Protein 5FN7 (pdb70)

Sequence (343 aa):
TGIEGRKPTCDEKYANITVDYLYNKETKLFTAKLNVNENVECGNNTCTNNEVHNLTECKNASVSISHNSCTAPDKTLILDVPPGVEKFQLHDCTQVEKADTTICLKWKNIETFTCDTQNITYRFQCGNMIFDNKEIKLENLEPEHEYKCDSEILYNNHKFTNASKIIKTDFGTGIEGRKPTCDEKYANITVDYLYNKETKLFTAKLNVNENVECGNNTCTNNEVHNLTECKNASVSISHNSCTAPDKTLILDVPPGVEKFQLHDCTQVEKADTTICLKWKNIETFTCDTQNITYRFQCGNMIFDNKEIKLENLEPEHEYKCDSEILYNNHKFTNASKIIKTDF

Solvent-accessible surface area: 20129 Å² total; per-residue (Å²): 206,70,177,158,61,235,97,41,41,1,61,120,89,7,51,140,26,82,8,71,14,89,41,66,128,171,70,143,47,1,21,0,94,2,59,34,156,51,108,5,112,18,36,156,68,104,6,85,127,15,49,10,86,105,15,62,32,24,128,105,33,64,2,30,0,27,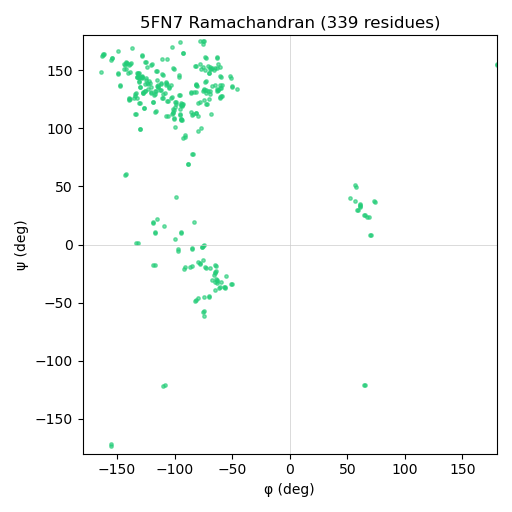33,111,32,10,63,84,78,59,30,78,19,98,2,50,1,0,0,1,26,82,30,8,102,38,81,53,30,28,98,124,113,97,17,34,42,18,0,12,1,52,8,99,59,110,101,124,30,126,13,82,80,150,50,13,47,18,63,2,70,0,22,73,0,28,1,59,50,82,62,1,125,4,106,55,1,25,51,133,46,112,16,114,0,59,6,39,0,24,10,56,133,50,100,8,12,88,38,59,79,99,13,107,0,34,143,95,205,70,176,161,64,236,108,41,45,2,70,116,78,6,74,141,21,79,9,77,16,92,41,66,141,169,70,143,46,1,20,0,64,2,63,33,154,47,124,11,123,18,39,152,67,108,10,95,122,8,43,9,90,107,16,63,32,25,130,111,28,60,2,29,0,32,32,132,36,13,56,82,78,58,41,74,20,90,2,56,2,0,0,1,30,88,30,8,101,39,82,54,29,28,96,125,108,94,18,34,42,18,0,12,1,51,8,97,64,112,100,112,30,124,13,81,93,153,50,11,43,16,62,2,70,0,21,71,0,27,1,57,50,84,60,1,126,5,106,54,1,26,54,134,46,113,14,115,0,59,6,39,0,20,23,50,126,65,99,8,13,89,38,59,80,98,13,117,0,45,171

Nearest PDB structures (foldseek):
  5fn7-assembly2_B  TM=1.003E+00  e=1.544E-34  Homo sapiens
  5fmv-assembly2_B  TM=9.867E-01  e=1.777E-30  Homo sapiens
  5fn6-assembly1_A  TM=9.579E-01  e=3.998E-30  Homo sapiens
  8vse-assembly1_B  TM=9.355E-01  e=3.257E-27  Homo sapiens
  7ndg-assembly1_H  TM=3.191E-01  e=1.060E-04  Mus musculus

GO terms:
  GO:0032059 bleb (C, IDA)
  GO:0005886 plasma membrane (C, IDA)
  GO:0009986 cell surface (C, IDA)
  GO:0030292 protein tyrosine kinase inhibitor activity (F, IDA)
  GO:0030507 spectrin binding (F, IDA)
  GO:0032677 regulation of interleukin-8 production (P, IDA)
  GO:0050764 regulation of phagocytosis (P, IDA)
  GO:0004725 protein tyrosine phosphatase activity (F, TAS)
  GO:0005001 transmembrane receptor protein tyrosine phosphatase activity (F, TAS)
  GO:0005001 transmembrane receptor protein tyrosine phosphatase activity (F, IGI)
  GO:0042110 T cell activation (P, TAS)
  GO:0016020 membrane (C, TAS)
  GO:1903979 negative regulation of microglial cell activation (P, TAS)
  GO:1904155 DN2 thymocyte differentiation (P, TAS)
  GO:0050852 T cell receptor signaling pathway (P, TAS)
  GO:0046426 negative regulation of receptor signaling pathway via JAK-STAT (P, IGI)
  GO:1902215 negative regulation of interleukin-4-mediated signaling pathway (P, IGI)
  GO:0000122 negative regulation of transcription by RNA polymerase II (P, IGI)
  GO:0030506 ankyrin binding (F, IPI)
  GO:0009897 external side of plasma membrane (C, IDA)

InterPro domains:
  IPR000242 Tyrosine-specific protein phosphatase, PTPase domain [PF00102] (677-911)
  IPR000242 Tyrosine-specific protein phosphatase, PTPase domain [PF00102] (968-1226)
  IPR000242 Tyrosine-specific protein phosphatase, PTPase domain [PR00700] (706-713)
  IPR000242 Tyrosine-specific protein phosphatase, PTPase domain [PR00700] (722-742)
  IPR000242 Tyrosine-specific protein phosphatase, PTPase domain [PR00700] (809-826)
  IPR000242 Tyrosine-specific protein phosphatase, PTPase domain [PR00700] (848-866)
  IPR000242 Tyrosine-specific protein phosphatase, PTPase domain [PR00700] (879-894)
  IPR000242 Tyrosine-specific protein phosphatase, PTPase domain [PR00700] (895-905)
  IPR000242 Tyrosine-specific protein phosphatase, PTPase domain [PS50055] (653-912)
  IPR000242 Tyrosine-specific protein phosphatase, PTPase domain [PS50055] (944-1228)
  IPR000242 Tyrosine-specific protein phosphatase, PTPase domain [SM00194] (652-914)
  IPR000242 Tyrosine-specific protein phosphatase, PTPase domain [SM00194] (943-1230)
  IPR000387 Tyrosine-specific protein phosphatases domain [PS50056] (832-903)
  IPR000387 Tyrosine-specific protein phosphatases domain [PS50056] (1135-1219)
  IPR003595 Protein-tyrosine phosphatase, catalytic [SM00404] (810-911)
  IPR003595 Protein-tyrosine phosphatase, catalytic [SM00404] (1116-1227)
  IPR003961 Fibronectin type III [PF00041] (486-564)
  IPR003961 Fibronectin type III [PS50853] (391-483)
  IPR003961 Fibronectin type III [PS50853] (484-576)
  IPR003961 Fibronectin type III [SM00060] (392-468)

B-factor: mean 58.89, std 22.83, range [24.72, 226.01]

Structure (mmCIF, N/CA/C/O backbone):
data_5FN7
#
_entry.id   5FN7
#
_cell.length_a   149.610
_cell.length_b   149.610
_cell.length_c   52.730
_cell.angle_alpha   90.00
_cell.angle_beta   90.00
_cell.angle_gamma   120.00
#
_symmetry.space_group_name_H-M   'P 63'
#
loop_
_entity.id
_entity.type
_entity.pdbx_description
1 polymer 'RECEPTOR-TYPE TYROSINE-PROTEIN PHOSPHATASE C'
2 non-polymer 2-acetamido-2-deoxy-beta-D-glucopyranose
3 non-polymer 'MERCURY (II) ION'
4 water water
#
loop_
_atom_site.group_PDB
_atom_site.id
_atom_site.type_symbol
_atom_site.label_atom_id
_atom_site.label_alt_id
_atom_site.label_comp_id
_atom_site.label_asym_id
_atom_site.label_entity_id
_atom_site.label_seq_id
_atom_site.pdbx_PDB_ins_code
_atom_site.Cartn_x
_atom_site.Cartn_y
_atom_site.Cartn_z
_atom_site.occupancy
_atom_site.B_iso_or_equiv
_atom_site.auth_seq_id
_atom_site.auth_comp_id
_atom_site.auth_asym_id
_atom_site.auth_atom_id
_atom_site.pdbx_PDB_model_num
ATOM 1 N N . THR A 1 2 ? 67.426 179.870 -26.685 1.00 110.66 2 THR A N 1
ATOM 2 C CA . THR A 1 2 ? 68.814 179.791 -27.146 1.00 114.23 2 THR A CA 1
ATOM 3 C C . THR A 1 2 ? 69.636 181.050 -26.820 1.00 118.25 2 THR A C 1
ATOM 4 O O . THR A 1 2 ? 70.768 180.933 -26.338 1.00 120.96 2 THR A O 1
ATOM 8 N N . GLY A 1 3 ? 69.059 182.224 -27.089 1.00 110.93 3 GLY A N 1
ATOM 9 C CA . GLY A 1 3 ? 69.666 183.525 -26.810 1.00 110.49 3 GLY A CA 1
ATOM 10 C C . GLY A 1 3 ? 68.920 184.206 -25.677 1.00 105.80 3 GLY A C 1
ATOM 11 O O . GLY A 1 3 ? 68.781 183.620 -24.596 1.00 103.91 3 GLY A O 1
ATOM 12 N N . ILE A 1 4 ? 68.379 185.422 -25.933 1.00 96.38 4 ILE A N 1
ATOM 13 C CA . ILE A 1 4 ? 67.586 186.185 -24.958 1.00 90.25 4 ILE A CA 1
ATOM 14 C C . ILE A 1 4 ? 66.363 185.409 -24.486 1.00 90.65 4 ILE A C 1
ATOM 15 O O . ILE A 1 4 ? 65.671 184.763 -25.282 1.00 90.01 4 ILE A O 1
ATOM 20 N N . GLU A 1 5 ? 66.118 185.471 -23.177 1.00 83.45 5 GLU A N 1
ATOM 21 C CA . GLU A 1 5 ? 64.979 184.851 -22.536 1.00 78.67 5 GLU A CA 1
ATOM 22 C C . GLU A 1 5 ? 63.690 185.482 -23.106 1.00 77.74 5 GLU A C 1
ATOM 23 O O . GLU A 1 5 ? 63.621 186.705 -23.287 1.00 76.98 5 GLU A O 1
ATOM 29 N N . GLY A 1 6 ? 62.732 184.625 -23.460 1.00 70.27 6 GLY A N 1
ATOM 30 C CA . GLY A 1 6 ? 61.478 185.033 -24.078 1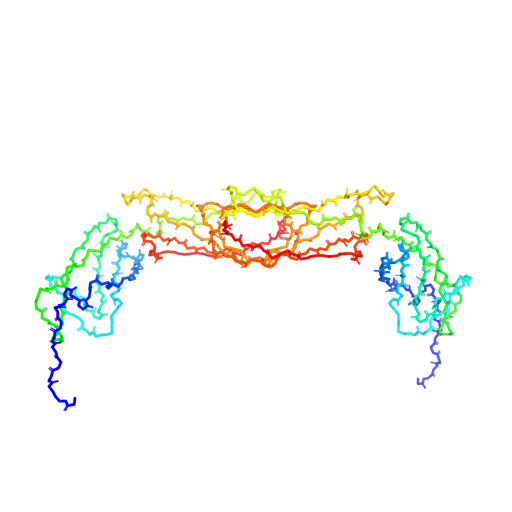.00 67.83 6 GLY A CA 1
ATOM 31 C C . GLY A 1 6 ? 60.649 185.865 -23.134 1.00 72.14 6 GLY A C 1
ATOM 32 O O . GLY A 1 6 ? 60.576 185.552 -21.940 1.00 71.14 6 GLY A O 1
ATOM 33 N N . ARG A 1 7 ? 60.043 186.945 -23.649 1.00 69.55 7 ARG A N 1
ATOM 34 C CA . ARG A 1 7 ? 59.207 187.825 -22.824 1.00 68.49 7 ARG A CA 1
ATOM 35 C C . ARG A 1 7 ? 58.012 187.048 -22.320 1.00 68.91 7 ARG A C 1
ATOM 36 O O . ARG A 1 7 ? 57.373 186.317 -23.082 1.00 67.98 7 ARG A O 1
ATOM 44 N N . LYS A 1 8 ? 57.745 187.169 -21.029 1.00 64.63 8 LYS A N 1
ATOM 45 C CA . LYS A 1 8 ? 56.589 186.517 -20.442 1.00 62.17 8 LYS A CA 1
ATOM 46 C C . LYS A 1 8 ? 55.337 187.294 -20.863 1.00 65.55 8 LYS A C 1
ATOM 47 O O . LYS A 1 8 ? 55.322 188.534 -20.779 1.00 64.74 8 LYS A O 1
ATOM 53 N N . PRO A 1 9 ? 54.274 186.587 -21.311 1.00 62.03 9 PRO A N 1
ATOM 54 C CA . PRO A 1 9 ? 53.025 187.300 -21.640 1.00 61.31 9 PRO A CA 1
ATOM 55 C C . PRO A 1 9 ? 52.268 187.652 -20.353 1.00 65.43 9 PRO A C 1
ATOM 56 O O . PRO A 1 9 ? 52.657 187.221 -19.276 1.00 63.95 9 PRO A O 1
ATOM 60 N N . THR A 1 10 ? 51.169 188.389 -20.454 1.00 64.13 10 THR A N 1
ATOM 61 C CA . THR A 1 10 ? 50.345 188.597 -19.266 1.00 62.94 10 THR A CA 1
ATOM 62 C C . THR A 1 10 ? 49.504 187.321 -19.177 1.00 65.15 10 THR A C 1
ATOM 63 O O . THR A 1 10 ? 49.299 186.659 -20.200 1.00 63.80 10 THR A O 1
ATOM 67 N N . CYS A 1 11 ? 49.059 186.943 -17.976 1.00 62.23 11 CYS A N 1
ATOM 68 C CA . CYS A 1 11 ? 48.219 185.748 -17.831 1.00 60.92 11 CYS A CA 1
ATOM 69 C C . CYS A 1 11 ? 46.885 185.952 -18.542 1.00 63.55 11 CYS A C 1
ATOM 70 O O . CYS A 1 11 ? 46.389 185.024 -19.170 1.00 60.87 11 CYS A O 1
ATOM 73 N N . ASP A 1 12 ? 46.396 187.207 -18.572 1.00 63.02 12 ASP A N 1
ATOM 74 C CA . ASP A 1 12 ? 45.188 187.590 -19.305 1.00 63.39 12 ASP A CA 1
ATOM 75 C C . ASP A 1 12 ? 45.413 187.367 -20.790 1.00 66.84 12 ASP A C 1
ATOM 76 O O . ASP A 1 12 ? 44.478 187.015 -21.481 1.00 65.51 12 ASP A O 1
ATOM 81 N N . GLU A 1 13 ? 46.659 187.550 -21.275 1.00 64.09 13 GLU A N 1
ATOM 82 C CA . GLU A 1 13 ? 47.048 187.320 -22.665 1.00 64.18 13 GLU A CA 1
ATOM 83 C C . GLU A 1 13 ? 47.126 185.797 -22.908 1.00 63.84 13 GLU A C 1
ATOM 84 O O . GLU A 1 13 ? 46.411 185.284 -23.765 1.00 61.09 13 GLU A O 1
ATOM 90 N N . LYS A 1 14 ? 47.961 185.076 -22.124 1.00 59.37 14 LYS A N 1
ATOM 91 C CA . LYS A 1 14 ? 48.171 183.626 -22.248 1.00 57.63 14 LYS A CA 1
ATOM 92 C C . LYS A 1 14 ? 46.883 182.778 -22.142 1.00 60.16 14 LYS A C 1
ATOM 93 O O . LYS A 1 14 ? 46.783 181.774 -22.849 1.00 60.13 14 LYS A O 1
ATOM 99 N N . TYR A 1 15 ? 45.921 183.179 -21.275 1.00 54.97 15 TYR A N 1
ATOM 100 C CA . TYR A 1 15 ? 44.666 182.443 -21.053 1.00 53.55 15 TYR A CA 1
ATOM 101 C C . TYR A 1 15 ? 43.383 183.183 -21.473 1.00 60.17 15 TYR A C 1
ATOM 102 O O . TYR A 1 15 ? 42.314 182.817 -20.993 1.00 60.29 15 TYR A O 1
ATOM 111 N N . ALA A 1 16 ? 43.466 184.181 -22.386 1.00 58.30 16 ALA A N 1
ATOM 112 C CA . ALA A 1 16 ? 42.290 184.941 -22.840 1.00 57.34 16 ALA A CA 1
ATOM 113 C C . ALA A 1 16 ? 41.220 184.066 -23.501 1.00 63.35 16 ALA A C 1
ATOM 114 O O . ALA A 1 16 ? 40.033 184.364 -23.367 1.00 63.27 16 ALA A O 1
ATOM 116 N N . ASN A 1 17 ? 41.631 182.980 -24.185 1.00 60.48 17 ASN A N 1
ATOM 117 C CA . ASN A 1 17 ? 40.704 182.073 -24.856 1.00 58.60 17 ASN A CA 1
ATOM 118 C C . ASN A 1 17 ? 40.537 180.665 -24.215 1.00 59.53 17 ASN A C 1
ATOM 119 O O . ASN A 1 17 ? 39.973 179.770 -24.840 1.00 59.51 17 ASN A O 1
ATOM 124 N N . ILE A 1 18 ? 40.973 180.505 -22.949 1.00 54.40 18 ILE A N 1
ATOM 125 C CA . ILE A 1 18 ? 40.848 179.259 -22.138 1.00 52.45 18 ILE A CA 1
ATOM 126 C C . ILE A 1 18 ? 39.455 178.635 -22.230 1.00 53.08 18 ILE A C 1
ATOM 127 O O . ILE A 1 18 ? 38.471 179.372 -22.177 1.00 52.32 18 ILE A O 1
ATOM 132 N N . THR A 1 19 ? 39.377 177.315 -22.437 1.00 48.10 19 THR A N 1
ATOM 133 C CA . THR A 1 19 ? 38.095 176.616 -22.458 1.00 46.99 19 THR A CA 1
ATOM 134 C C . THR A 1 19 ? 37.902 175.765 -21.180 1.00 50.52 19 THR A C 1
ATOM 135 O O . THR A 1 19 ? 38.874 175.401 -20.507 1.00 50.30 19 THR A O 1
ATOM 139 N N . VAL A 1 20 ? 36.644 175.425 -20.892 1.00 46.27 20 VAL A N 1
ATOM 140 C CA . VAL A 1 20 ? 36.220 174.695 -19.700 1.00 46.35 20 VAL A CA 1
ATOM 141 C C . VAL A 1 20 ? 35.299 173.541 -20.084 1.00 47.89 20 VAL A C 1
ATOM 142 O O . VAL A 1 20 ? 34.490 173.688 -20.988 1.00 46.49 20 VAL A O 1
ATOM 146 N N . ASP A 1 21 ? 35.396 172.412 -19.377 1.00 44.98 21 ASP A N 1
ATOM 147 C CA . ASP A 1 21 ? 34.444 171.304 -19.519 1.00 44.59 21 ASP A CA 1
ATOM 148 C C . ASP A 1 21 ? 33.694 171.171 -18.207 1.00 45.00 21 ASP A C 1
ATOM 149 O O . ASP A 1 21 ? 34.303 171.282 -17.148 1.00 44.50 21 ASP A O 1
ATOM 154 N N . TYR A 1 22 ? 32.369 171.000 -18.271 1.00 40.28 22 TYR A N 1
ATOM 155 C CA . TYR A 1 22 ? 31.519 170.875 -17.082 1.00 39.05 22 TYR A CA 1
ATOM 156 C C . TYR A 1 22 ? 31.182 169.430 -16.779 1.00 43.03 22 TYR A C 1
ATOM 157 O O . TYR A 1 22 ? 30.671 168.731 -17.644 1.00 39.39 22 TYR A O 1
ATOM 166 N N . LEU A 1 23 ? 31.519 168.979 -15.573 1.00 43.86 23 LEU A N 1
ATOM 167 C CA . LEU A 1 23 ? 31.276 167.601 -15.133 1.00 45.58 23 LEU A CA 1
ATOM 168 C C . LEU A 1 23 ? 30.314 167.635 -13.943 1.00 46.87 23 LEU A C 1
ATOM 169 O O . LEU A 1 23 ? 30.650 168.195 -12.901 1.00 45.57 23 LEU A O 1
ATOM 174 N N . TYR A 1 24 ? 29.101 167.098 -14.130 1.00 42.95 24 TYR A N 1
ATOM 175 C CA . TYR A 1 24 ? 28.055 167.055 -13.108 1.00 42.33 24 TYR A CA 1
ATOM 176 C C . TYR A 1 24 ? 28.246 165.922 -12.138 1.00 46.72 24 TYR A C 1
ATOM 177 O O . TYR A 1 24 ? 28.541 164.802 -12.545 1.00 47.82 24 TYR A O 1
ATOM 186 N N . ASN A 1 25 ? 28.046 166.206 -10.859 1.00 41.18 25 ASN A N 1
ATOM 187 C CA . ASN A 1 25 ? 28.068 165.205 -9.814 1.00 41.73 25 ASN A CA 1
ATOM 188 C C . ASN A 1 25 ? 26.599 165.031 -9.401 1.00 49.09 25 ASN A C 1
ATOM 189 O O . ASN A 1 25 ? 25.994 165.958 -8.842 1.00 48.62 25 ASN A O 1
ATOM 194 N N . LYS A 1 26 ? 26.018 163.858 -9.719 1.00 48.05 26 LYS A N 1
ATOM 195 C CA . LYS A 1 26 ? 24.603 163.554 -9.411 1.00 50.22 26 LYS A CA 1
ATOM 196 C C . LYS A 1 26 ? 24.302 163.502 -7.906 1.00 54.07 26 LYS A C 1
ATOM 197 O O . LYS A 1 26 ? 23.179 163.836 -7.506 1.00 56.04 26 LYS A O 1
ATOM 203 N N . GLU A 1 27 ? 25.317 163.113 -7.087 1.00 47.05 27 GLU A N 1
ATOM 204 C CA . GLU A 1 27 ? 25.241 163.015 -5.621 1.00 46.27 27 GLU A CA 1
ATOM 205 C C . GLU A 1 27 ? 25.161 164.369 -4.961 1.00 46.61 27 GLU A C 1
ATOM 206 O O . GLU A 1 27 ? 24.368 164.552 -4.040 1.00 46.25 27 GLU A O 1
ATOM 212 N N . THR A 1 28 ? 25.992 165.321 -5.407 1.00 41.95 28 THR A N 1
ATOM 213 C CA . THR A 1 28 ? 26.030 166.654 -4.811 1.00 41.38 28 THR A CA 1
ATOM 214 C C . THR A 1 28 ? 25.088 167.628 -5.510 1.00 45.17 28 THR A C 1
ATOM 215 O O . THR A 1 28 ? 24.762 168.652 -4.921 1.00 46.11 28 THR A O 1
ATOM 219 N N . LYS A 1 29 ? 24.691 167.340 -6.759 1.00 43.34 29 LYS A N 1
ATOM 220 C CA . LYS A 1 29 ? 23.854 168.219 -7.606 1.00 44.50 29 LYS A CA 1
ATOM 221 C C . LYS A 1 29 ? 24.670 169.475 -7.999 1.00 49.52 29 LYS A C 1
ATOM 222 O O . LYS A 1 29 ? 24.101 170.527 -8.290 1.00 52.62 29 LYS A O 1
ATOM 228 N N . LEU A 1 30 ? 26.013 169.355 -7.982 1.00 42.60 30 LEU A N 1
ATOM 229 C CA . LEU A 1 30 ? 26.962 170.435 -8.282 1.00 39.82 30 LEU A CA 1
ATOM 230 C C . LEU A 1 30 ? 27.856 170.061 -9.465 1.00 41.27 30 LEU A C 1
ATOM 231 O O . LEU A 1 30 ? 28.063 168.878 -9.763 1.00 40.24 30 LEU A O 1
ATOM 236 N N . PHE A 1 31 ? 28.352 171.086 -10.154 1.00 34.54 31 PHE A N 1
ATOM 237 C CA . PHE A 1 31 ? 29.236 170.924 -11.298 1.00 31.43 31 PHE A CA 1
ATOM 238 C C . PHE A 1 31 ? 30.679 171.155 -10.905 1.00 36.10 31 PHE A C 1
ATOM 239 O O . PHE A 1 31 ? 30.975 171.917 -9.974 1.00 34.94 31 PHE A O 1
ATOM 247 N N . THR A 1 32 ? 31.581 170.493 -11.630 1.00 35.50 32 THR A N 1
ATOM 248 C CA . THR A 1 32 ? 33.020 170.715 -11.578 1.00 37.29 32 THR A CA 1
ATOM 249 C C . THR A 1 32 ? 33.378 171.333 -12.953 1.00 41.37 32 THR A C 1
ATOM 250 O O . THR A 1 32 ? 32.938 170.833 -13.984 1.00 40.05 32 THR A O 1
ATOM 254 N N . ALA A 1 33 ? 34.163 172.408 -12.959 1.00 41.08 33 ALA A N 1
ATOM 255 C CA . ALA A 1 33 ? 34.636 173.023 -14.201 1.00 40.75 33 ALA A CA 1
ATOM 256 C C . ALA A 1 33 ? 36.074 172.555 -14.385 1.00 45.50 33 ALA A C 1
ATOM 257 O O . ALA A 1 33 ? 36.917 172.831 -13.528 1.00 45.30 33 ALA A O 1
ATOM 259 N N . LYS A 1 34 ? 36.347 171.805 -15.455 1.00 42.57 34 LYS A N 1
ATOM 260 C CA . LYS A 1 34 ? 37.715 171.377 -15.752 1.00 43.92 34 LYS A CA 1
ATOM 261 C C . LYS A 1 34 ? 38.318 172.403 -16.734 1.00 46.71 34 LYS A C 1
ATOM 262 O O . LYS A 1 34 ? 37.768 172.616 -17.816 1.00 44.03 34 LYS A O 1
ATOM 268 N N . LEU A 1 35 ? 39.437 173.029 -16.332 1.00 45.76 35 LEU A N 1
ATOM 269 C CA . LEU A 1 35 ? 40.166 174.026 -17.127 1.00 46.72 35 LEU A CA 1
ATOM 270 C C . LEU A 1 35 ? 41.018 173.300 -18.155 1.00 51.74 35 LEU A C 1
ATOM 271 O O . LEU A 1 35 ? 41.804 172.419 -17.786 1.00 51.80 35 LEU A O 1
ATOM 276 N N . ASN A 1 36 ? 40.803 173.600 -19.451 1.00 49.85 36 ASN A N 1
ATOM 277 C CA . ASN A 1 36 ? 41.534 172.941 -20.543 1.00 51.66 36 ASN A CA 1
ATOM 278 C C . ASN A 1 36 ? 42.886 173.626 -20.771 1.00 59.55 36 ASN A C 1
ATOM 279 O O . ASN A 1 36 ? 43.033 174.480 -21.657 1.00 58.04 36 ASN A O 1
ATOM 284 N N . VAL A 1 37 ? 43.836 173.301 -19.878 1.00 60.06 37 VAL A N 1
ATOM 285 C CA . VAL A 1 37 ? 45.219 173.781 -19.863 1.00 63.17 37 VAL A CA 1
ATOM 286 C C . VAL A 1 37 ? 46.144 172.627 -19.480 1.00 72.38 37 VAL A C 1
ATOM 287 O O . VAL A 1 37 ? 45.745 171.745 -18.702 1.00 71.37 37 VAL A O 1
ATOM 291 N N . ASN A 1 38 ? 47.376 172.633 -20.028 1.00 72.72 38 ASN A N 1
ATOM 292 C CA . ASN A 1 38 ? 48.353 171.594 -19.717 1.00 74.58 38 ASN A CA 1
ATOM 293 C C . ASN A 1 38 ? 48.962 171.785 -18.308 1.00 79.12 38 ASN A C 1
ATOM 294 O O . ASN A 1 38 ? 48.777 170.921 -17.439 1.00 79.94 38 ASN A O 1
ATOM 299 N N . GLU A 1 39 ? 49.594 172.955 -18.062 1.00 73.31 39 GLU A N 1
ATOM 300 C CA . GLU A 1 39 ? 50.236 173.329 -16.798 1.00 72.59 39 GLU A CA 1
ATOM 301 C C . GLU A 1 39 ? 49.300 173.482 -15.588 1.00 73.16 39 GLU A C 1
ATOM 302 O O . GLU A 1 39 ? 48.129 173.838 -15.752 1.00 70.05 39 GLU A O 1
ATOM 308 N N . ASN A 1 40 ? 49.846 173.248 -14.369 1.00 69.52 40 ASN A N 1
ATOM 309 C CA . ASN A 1 40 ? 49.141 173.388 -13.098 1.00 67.73 40 ASN A CA 1
ATOM 310 C C . ASN A 1 40 ? 49.039 174.873 -12.764 1.00 70.47 40 ASN A C 1
ATOM 311 O O . ASN A 1 40 ? 49.993 175.506 -12.308 1.00 70.61 40 ASN A O 1
ATOM 316 N N . VAL A 1 41 ? 47.868 175.417 -13.047 1.00 65.91 41 VAL A N 1
ATOM 317 C CA . VAL A 1 41 ? 47.487 176.813 -12.907 1.00 65.33 41 VAL A CA 1
ATOM 318 C C . VAL A 1 41 ? 47.070 177.152 -11.459 1.00 69.17 41 VAL A C 1
ATOM 319 O O . VAL A 1 41 ? 46.676 176.261 -10.710 1.00 67.89 41 VAL A O 1
ATOM 323 N N . GLU A 1 42 ? 47.226 178.419 -11.054 1.00 68.22 42 GLU A N 1
ATOM 324 C CA . GLU A 1 42 ? 46.851 178.893 -9.723 1.00 69.25 42 GLU A CA 1
ATOM 325 C C . GLU A 1 42 ? 45.590 179.729 -9.851 1.00 75.60 42 GLU A C 1
ATOM 326 O O . GLU A 1 42 ? 45.474 180.522 -10.790 1.00 73.32 42 GLU A O 1
ATOM 332 N N . CYS A 1 43 ? 44.638 179.553 -8.917 1.00 76.99 43 CYS A N 1
ATOM 333 C CA . CYS A 1 43 ? 43.388 180.312 -8.919 1.00 79.02 43 CYS A CA 1
ATOM 334 C C . CYS A 1 43 ? 43.220 181.111 -7.649 1.00 90.25 43 CYS A C 1
ATOM 335 O O . CYS A 1 43 ? 43.386 180.577 -6.552 1.00 90.34 43 CYS A O 1
ATOM 338 N N . GLY A 1 44 ? 42.880 182.383 -7.822 1.00 92.46 44 GLY A N 1
ATOM 339 C CA . GLY A 1 44 ? 42.631 183.335 -6.745 1.00 95.03 44 GLY A CA 1
ATOM 340 C C . GLY A 1 44 ? 41.193 183.839 -6.760 1.00 103.39 44 GLY A C 1
ATOM 341 O O . GLY A 1 44 ? 40.688 184.218 -7.823 1.00 104.52 44 GLY A O 1
ATOM 342 N N . ASN A 1 45 ? 40.488 183.857 -5.610 1.00 100.28 45 ASN A N 1
ATOM 343 C CA . ASN A 1 45 ? 40.924 183.417 -4.280 1.00 100.18 45 ASN A CA 1
ATOM 344 C C . ASN A 1 45 ? 40.769 181.885 -4.197 1.00 102.45 45 ASN A C 1
ATOM 345 O O . ASN A 1 45 ? 41.703 181.178 -3.797 1.00 102.21 45 ASN A O 1
ATOM 350 N N . ASN A 1 46 ? 39.580 181.398 -4.630 1.00 97.34 46 ASN A N 1
ATOM 351 C CA . ASN A 1 46 ? 39.115 180.008 -4.675 1.00 96.24 46 ASN A CA 1
ATOM 352 C C . ASN A 1 46 ? 40.089 179.039 -5.341 1.00 97.36 46 ASN A C 1
ATOM 353 O O . ASN A 1 46 ? 40.650 179.355 -6.384 1.00 98.07 46 ASN A O 1
ATOM 358 N N . THR A 1 47 ? 40.282 177.861 -4.724 1.00 90.82 47 THR A N 1
ATOM 359 C CA . THR A 1 47 ? 41.191 176.801 -5.169 1.00 89.42 47 THR A CA 1
ATOM 360 C C . THR A 1 47 ? 40.744 176.144 -6.490 1.00 88.79 47 THR A C 1
ATOM 361 O O . THR A 1 47 ? 39.553 176.105 -6.799 1.00 88.23 47 THR A O 1
ATOM 365 N N . CYS A 1 48 ? 41.717 175.626 -7.257 1.00 81.60 48 CYS A N 1
ATOM 366 C CA . CYS A 1 48 ? 41.485 174.878 -8.486 1.00 79.61 48 CYS A CA 1
ATOM 367 C C . CYS A 1 48 ? 42.489 173.726 -8.624 1.00 83.19 48 CYS A C 1
ATOM 368 O O . CYS A 1 48 ? 43.287 173.634 -9.571 1.00 84.04 48 CYS A O 1
ATOM 371 N N . THR A 1 49 ? 42.434 172.842 -7.623 1.00 78.01 49 THR A N 1
ATOM 372 C CA . THR A 1 49 ? 43.254 171.636 -7.516 1.00 78.12 49 THR A CA 1
ATOM 373 C C . THR A 1 49 ? 43.035 170.717 -8.717 1.00 78.68 49 THR A C 1
ATOM 374 O O . THR A 1 49 ? 41.890 170.420 -9.051 1.00 78.49 49 THR A O 1
ATOM 378 N N . ASN A 1 50 ? 44.141 170.307 -9.373 1.00 72.70 50 ASN A N 1
ATOM 379 C CA . ASN A 1 50 ? 44.198 169.457 -10.568 1.00 71.22 50 ASN A CA 1
ATOM 380 C C . ASN A 1 50 ? 43.466 170.108 -11.762 1.00 69.22 50 ASN A C 1
ATOM 381 O O . ASN A 1 50 ? 42.907 169.403 -12.608 1.00 69.26 50 ASN A O 1
ATOM 386 N N . ASN A 1 51 ? 43.501 171.468 -11.830 1.00 61.43 51 ASN A N 1
ATOM 387 C CA . ASN A 1 51 ? 42.868 172.315 -12.859 1.00 58.70 51 ASN A CA 1
ATOM 388 C C . ASN A 1 51 ? 41.328 172.159 -12.917 1.00 57.90 51 ASN A C 1
ATOM 389 O O . ASN A 1 51 ? 40.715 172.223 -13.990 1.00 55.44 51 ASN A O 1
ATOM 394 N N . GLU A 1 52 ? 40.716 171.943 -11.745 1.00 52.68 52 GLU A N 1
ATOM 395 C CA . GLU A 1 52 ? 39.277 171.743 -11.619 1.00 50.38 52 GLU A CA 1
ATOM 396 C C . GLU A 1 52 ? 38.699 172.697 -10.581 1.00 52.79 52 GLU A C 1
ATOM 397 O O . GLU A 1 52 ? 39.245 172.793 -9.477 1.00 51.81 52 GLU A O 1
ATOM 403 N N . VAL A 1 53 ? 37.608 173.408 -10.932 1.00 47.12 53 VAL A N 1
ATOM 404 C CA . VAL A 1 53 ? 36.892 174.267 -9.975 1.00 46.20 53 VAL A CA 1
ATOM 405 C C . VAL A 1 53 ? 35.645 173.456 -9.557 1.00 50.42 53 VAL A C 1
ATOM 406 O O . VAL A 1 53 ? 34.799 173.154 -10.396 1.00 49.32 53 VAL A O 1
ATOM 410 N N . HIS A 1 54 ? 35.587 173.041 -8.295 1.00 49.14 54 HIS A N 1
ATOM 411 C CA . HIS A 1 54 ? 34.506 172.186 -7.756 1.00 49.55 54 HIS A CA 1
ATOM 412 C C . HIS A 1 54 ? 33.346 172.932 -7.137 1.00 49.12 54 HIS A C 1
ATOM 413 O O . HIS A 1 54 ? 33.471 174.098 -6.789 1.00 47.32 54 HIS A O 1
ATOM 420 N N . ASN A 1 55 ? 32.228 172.212 -6.940 1.00 47.84 55 ASN A N 1
ATOM 421 C CA . ASN A 1 55 ? 31.045 172.680 -6.211 1.00 47.64 55 ASN A CA 1
ATOM 422 C C . ASN A 1 55 ? 30.423 173.972 -6.752 1.00 46.29 55 ASN A C 1
ATOM 423 O O . ASN A 1 55 ? 30.157 174.915 -6.003 1.00 44.89 55 ASN A O 1
ATOM 428 N N . LEU A 1 56 ? 30.175 173.990 -8.060 1.00 39.33 56 LEU A N 1
ATOM 429 C CA . LEU A 1 56 ? 29.546 175.120 -8.719 1.00 36.84 56 LEU A CA 1
ATOM 430 C C . LEU A 1 56 ? 28.050 174.843 -8.836 1.00 38.99 56 LEU A C 1
ATOM 431 O O . LEU A 1 56 ? 27.646 173.793 -9.330 1.00 38.79 56 LEU A O 1
ATOM 436 N N . THR A 1 57 ? 27.228 175.796 -8.399 1.00 36.32 57 THR A N 1
ATOM 437 C CA . THR A 1 57 ? 25.764 175.712 -8.489 1.00 36.87 57 THR A CA 1
ATOM 438 C C . THR A 1 57 ? 25.385 175.931 -9.956 1.00 38.62 57 THR A C 1
ATOM 439 O O . THR A 1 57 ? 25.962 176.781 -10.638 1.00 37.74 57 THR A O 1
ATOM 443 N N . GLU A 1 58 ? 24.422 175.180 -10.414 1.00 35.11 58 GLU A N 1
ATOM 444 C CA . GLU A 1 58 ? 23.872 175.261 -11.765 1.00 35.27 58 GLU A CA 1
ATOM 445 C C . GLU A 1 58 ? 23.299 176.663 -12.020 1.00 42.68 58 GLU A C 1
ATOM 446 O O . GLU A 1 58 ? 22.803 177.308 -11.082 1.00 43.24 58 GLU A O 1
ATOM 452 N N . CYS A 1 59 ? 23.438 177.156 -13.255 1.00 39.83 59 CYS A N 1
ATOM 453 C CA . CYS A 1 59 ? 22.844 178.425 -13.685 1.00 40.88 59 CYS A CA 1
ATOM 454 C C . CYS A 1 59 ? 23.264 179.674 -12.910 1.00 45.24 59 CYS A C 1
ATOM 455 O O . CYS A 1 59 ? 22.494 180.622 -12.806 1.00 47.34 59 CYS A O 1
ATOM 458 N N . LYS A 1 60 ? 24.476 179.667 -12.376 1.00 39.29 60 LYS A N 1
ATOM 459 C CA . LYS A 1 60 ? 25.038 180.769 -11.616 1.00 38.91 60 LYS A CA 1
ATOM 460 C C . LYS A 1 60 ? 26.410 181.060 -12.178 1.00 42.13 60 LYS A C 1
ATOM 461 O O . LYS A 1 60 ? 27.161 180.134 -12.473 1.00 40.34 60 LYS A O 1
ATOM 467 N N . ASN A 1 61 ? 26.724 182.335 -12.375 1.00 39.66 61 ASN A N 1
ATOM 468 C CA . ASN A 1 61 ? 28.034 182.716 -12.862 1.00 39.82 61 ASN A CA 1
ATOM 469 C C . ASN A 1 61 ? 28.995 182.718 -11.677 1.00 47.48 61 ASN A C 1
ATOM 470 O O . ASN A 1 61 ? 28.637 183.134 -10.574 1.00 49.66 61 ASN A O 1
ATOM 475 N N . ALA A 1 62 ? 30.199 182.203 -11.899 1.00 43.99 62 ALA A N 1
ATOM 476 C CA . ALA A 1 62 ? 31.281 182.194 -10.919 1.00 43.93 62 ALA A CA 1
ATOM 477 C C . ALA A 1 62 ? 32.540 182.750 -11.612 1.00 48.96 62 ALA A C 1
ATOM 478 O O . ALA A 1 62 ? 32.713 182.609 -12.821 1.00 47.63 62 ALA A O 1
ATOM 480 N N . SER A 1 63 ? 33.349 183.483 -10.889 1.00 50.33 63 SER A N 1
ATOM 481 C CA . SER A 1 63 ? 34.551 184.039 -11.504 1.00 51.97 63 SER A CA 1
ATOM 482 C C . SER A 1 63 ? 35.779 183.458 -10.871 1.00 57.67 63 SER A C 1
ATOM 483 O O . SER A 1 63 ? 35.798 183.162 -9.676 1.00 58.29 63 SER A O 1
ATOM 486 N N . VAL A 1 64 ? 36.777 183.210 -11.698 1.00 54.99 64 VAL A N 1
ATOM 487 C CA . VAL A 1 64 ? 38.033 182.644 -11.250 1.00 54.82 64 VAL A CA 1
ATOM 488 C C . VAL A 1 64 ? 39.202 183.413 -11.878 1.00 58.06 64 VAL A C 1
ATOM 489 O O . VAL A 1 64 ? 39.175 183.710 -13.068 1.00 57.59 64 VAL A O 1
ATOM 493 N N . SER A 1 65 ? 40.137 183.867 -11.056 1.00 56.99 65 SER A N 1
ATOM 494 C CA . SER A 1 65 ? 41.307 184.621 -11.530 1.00 58.04 65 SER A CA 1
ATOM 495 C C . SER A 1 65 ? 42.444 183.620 -11.692 1.00 58.97 65 SER A C 1
ATOM 496 O O . SER A 1 65 ? 42.809 182.941 -10.733 1.00 58.32 65 SER A O 1
ATOM 499 N N . ILE A 1 66 ? 42.909 183.447 -12.928 1.00 53.48 66 ILE A N 1
ATOM 500 C CA . ILE A 1 66 ? 43.907 182.450 -13.310 1.00 52.16 66 ILE A CA 1
ATOM 501 C C . ILE A 1 66 ? 45.263 183.092 -13.554 1.00 56.72 66 ILE A C 1
ATOM 502 O O . ILE A 1 66 ? 45.360 184.120 -14.229 1.00 57.66 66 ILE A O 1
ATOM 507 N N . SER A 1 67 ? 46.311 182.454 -13.013 1.00 53.14 67 SER A N 1
ATOM 508 C CA . SER A 1 67 ? 47.705 182.844 -13.193 1.00 54.29 67 SER A CA 1
ATOM 509 C C . SER A 1 67 ? 48.608 181.612 -13.142 1.00 58.20 67 SER A C 1
ATOM 510 O O . SER A 1 67 ? 48.174 180.531 -12.729 1.00 54.67 67 SER A O 1
ATOM 513 N N . HIS A 1 68 ? 49.869 181.796 -13.571 1.00 57.58 68 HIS A N 1
ATOM 514 C CA . HIS A 1 68 ? 50.935 180.803 -13.594 1.00 58.55 68 HIS A CA 1
ATOM 515 C C . HIS A 1 68 ? 52.276 181.559 -13.557 1.00 64.86 68 HIS A C 1
ATOM 516 O O . HIS A 1 68 ? 52.319 182.756 -13.848 1.00 65.01 68 HIS A O 1
ATOM 523 N N . ASN A 1 69 ? 53.350 180.886 -13.132 1.00 62.87 69 ASN A N 1
ATOM 524 C CA . ASN A 1 69 ? 54.684 181.487 -13.025 1.00 64.94 69 ASN A CA 1
ATOM 525 C C . ASN A 1 69 ? 55.264 181.902 -14.398 1.00 68.80 69 ASN A C 1
ATOM 526 O O . ASN A 1 69 ? 56.075 182.823 -14.463 1.00 70.03 69 ASN A O 1
ATOM 531 N N . SER A 1 70 ? 54.798 181.257 -15.477 1.00 63.58 70 SER A N 1
ATOM 532 C CA . SER A 1 70 ? 55.186 181.500 -16.868 1.00 64.45 70 SER A CA 1
ATOM 533 C C . SER A 1 70 ? 54.558 182.777 -17.476 1.00 69.36 70 SER A C 1
ATOM 534 O O . SER A 1 70 ? 54.825 183.103 -18.634 1.00 70.85 70 SER A O 1
ATOM 537 N N . CYS A 1 71 ? 53.726 183.487 -16.718 1.00 65.15 71 CYS A N 1
ATOM 538 C CA . CYS A 1 71 ? 53.059 184.688 -17.205 1.00 65.40 71 CYS A CA 1
ATOM 539 C C . CYS A 1 71 ? 52.970 185.742 -16.122 1.00 68.80 71 CYS A C 1
ATOM 540 O O . CYS A 1 71 ? 53.014 185.417 -14.940 1.00 68.39 71 CYS A O 1
ATOM 543 N N . THR A 1 72 ? 52.841 187.001 -16.516 1.00 66.36 72 THR A N 1
ATOM 544 C CA . THR A 1 72 ? 52.811 188.116 -15.574 1.00 67.49 72 THR A CA 1
ATOM 545 C C . THR A 1 72 ? 51.407 188.645 -15.340 1.00 72.26 72 THR A C 1
ATOM 546 O O . THR A 1 72 ? 50.488 188.300 -16.084 1.00 71.10 72 THR A O 1
ATOM 550 N N . ALA A 1 73 ? 51.250 189.528 -14.334 1.00 71.10 73 ALA A N 1
ATOM 551 C CA . ALA A 1 73 ? 49.986 190.204 -14.045 1.00 71.24 73 ALA A CA 1
ATOM 552 C C . ALA A 1 73 ? 49.616 191.104 -15.269 1.00 77.22 73 ALA A C 1
ATOM 553 O O . ALA A 1 73 ? 50.516 191.482 -16.013 1.00 78.75 73 ALA A O 1
ATOM 555 N N . PRO A 1 74 ? 48.328 191.396 -15.570 1.00 72.76 74 PRO A N 1
ATOM 556 C CA . PRO A 1 74 ? 47.102 191.002 -14.849 1.00 69.85 74 PRO A CA 1
ATOM 557 C C . PRO A 1 74 ? 46.730 189.537 -15.026 1.00 68.88 74 PRO A C 1
ATOM 558 O O . PRO A 1 74 ? 46.975 188.943 -16.086 1.00 67.19 74 PRO A O 1
ATOM 562 N N . ASP A 1 75 ? 46.083 188.981 -13.988 1.00 63.41 75 ASP A N 1
ATOM 563 C CA . ASP A 1 75 ? 45.511 187.623 -13.974 1.00 60.81 75 ASP A CA 1
ATOM 564 C C . ASP A 1 75 ? 44.435 187.520 -15.026 1.00 62.81 75 ASP A C 1
ATOM 565 O O . ASP A 1 75 ? 43.816 188.529 -15.372 1.00 63.30 75 ASP A O 1
ATOM 570 N N . LYS A 1 76 ? 44.165 186.308 -15.501 1.00 58.40 76 LYS A N 1
ATOM 571 C CA . LYS A 1 76 ? 43.054 186.088 -16.419 1.00 56.81 76 LYS A CA 1
ATOM 572 C C . LYS A 1 76 ? 41.792 185.878 -15.579 1.00 59.65 76 LYS A C 1
ATOM 573 O O . LYS A 1 76 ? 41.703 184.873 -14.875 1.00 57.38 76 LYS A O 1
ATOM 579 N N . THR A 1 77 ? 40.821 186.819 -15.662 1.00 57.51 77 THR A N 1
ATOM 580 C CA . THR A 1 77 ? 39.531 186.691 -14.985 1.00 56.00 77 THR A CA 1
ATOM 581 C C . THR A 1 77 ? 38.620 185.871 -15.900 1.00 55.32 77 THR A C 1
ATOM 582 O O . THR A 1 77 ? 38.280 186.308 -17.005 1.00 54.71 77 THR A O 1
ATOM 586 N N . LEU A 1 78 ? 38.303 184.649 -15.460 1.00 48.21 78 LEU A N 1
ATOM 587 C CA . LEU A 1 78 ? 37.467 183.720 -16.205 1.00 46.87 78 LEU A CA 1
ATOM 588 C C . LEU A 1 78 ? 36.083 183.609 -15.580 1.00 47.52 78 LEU A C 1
ATOM 589 O O . LEU A 1 78 ? 35.955 183.274 -14.393 1.00 45.29 78 LEU A O 1
ATOM 594 N N . ILE A 1 79 ? 35.050 183.883 -16.393 1.00 44.49 79 ILE A N 1
ATOM 595 C CA . ILE A 1 79 ? 33.657 183.794 -15.962 1.00 43.91 79 ILE A CA 1
ATOM 596 C C . ILE A 1 79 ? 33.144 182.404 -16.325 1.00 45.63 79 ILE A C 1
ATOM 597 O O . ILE A 1 79 ? 33.161 182.018 -17.495 1.00 42.92 79 ILE A O 1
ATOM 602 N N . LEU A 1 80 ? 32.720 181.649 -15.302 1.00 41.31 80 LEU A N 1
ATOM 603 C CA . LEU A 1 80 ? 32.159 180.318 -15.506 1.00 39.36 80 LEU A CA 1
ATOM 604 C C . LEU A 1 80 ? 30.651 180.450 -15.589 1.00 42.63 80 LEU A C 1
ATOM 605 O O . LEU A 1 80 ? 30.028 180.771 -14.586 1.00 41.60 80 LEU A O 1
ATOM 610 N N . ASP A 1 81 ? 30.075 180.295 -16.799 1.00 38.60 81 ASP A N 1
ATOM 611 C CA . ASP A 1 81 ? 28.629 180.338 -16.997 1.00 37.84 81 ASP A CA 1
ATOM 612 C C . ASP A 1 81 ? 28.184 178.881 -16.855 1.00 38.88 81 ASP A C 1
ATOM 613 O O . ASP A 1 81 ? 28.226 178.105 -17.813 1.00 37.62 81 ASP A O 1
ATOM 618 N N . VAL A 1 82 ? 27.815 178.504 -15.627 1.00 34.30 82 VAL A N 1
ATOM 619 C CA . VAL A 1 82 ? 27.473 177.141 -15.269 1.00 32.10 82 VAL A CA 1
ATOM 620 C C . VAL A 1 82 ? 26.134 176.691 -15.878 1.00 38.96 82 VAL A C 1
ATOM 621 O O . VAL A 1 82 ? 25.173 177.457 -15.809 1.00 40.89 82 VAL A O 1
ATOM 625 N N . PRO A 1 83 ? 26.081 175.490 -16.515 1.00 34.71 83 PRO A N 1
ATOM 626 C CA . PRO A 1 83 ? 24.829 175.035 -17.160 1.00 34.20 83 PRO A CA 1
ATOM 627 C C . PRO A 1 83 ? 23.734 174.556 -16.198 1.00 37.83 83 PRO A C 1
ATOM 628 O O . PRO A 1 83 ? 23.983 174.458 -14.987 1.00 35.74 83 PRO A O 1
ATOM 632 N N . PRO A 1 84 ? 22.520 174.211 -16.709 1.00 34.26 84 PRO A N 1
ATOM 633 C CA . PRO A 1 84 ? 21.498 173.649 -15.806 1.00 34.02 84 PRO A CA 1
ATOM 634 C C . PRO A 1 84 ? 21.850 172.213 -15.401 1.00 38.01 84 PRO A C 1
ATOM 635 O O . PRO A 1 84 ? 22.698 171.590 -16.027 1.00 36.34 84 PRO A O 1
ATOM 639 N N . GLY A 1 85 ? 21.261 171.743 -14.310 1.00 38.50 85 GLY A N 1
ATOM 640 C CA . GLY A 1 85 ? 21.466 170.388 -13.799 1.00 39.95 85 GLY A CA 1
ATOM 641 C C . GLY A 1 85 ? 21.047 169.344 -14.824 1.00 44.26 85 GLY A C 1
ATOM 642 O O . GLY A 1 85 ? 20.009 169.476 -15.463 1.00 42.12 85 GLY A O 1
ATOM 643 N N . VAL A 1 86 ? 21.877 168.332 -15.002 1.00 43.27 86 VAL A N 1
ATOM 644 C CA . VAL A 1 86 ? 21.721 167.228 -15.952 1.00 44.15 86 VAL A CA 1
ATOM 645 C C . VAL A 1 86 ? 20.399 166.456 -15.748 1.00 48.77 86 VAL A C 1
ATOM 646 O O . VAL A 1 86 ? 19.724 166.112 -16.726 1.00 48.87 86 VAL A O 1
ATOM 650 N N . GLU A 1 87 ? 19.967 166.294 -14.491 1.00 45.41 87 GLU A N 1
ATOM 651 C CA . GLU A 1 87 ? 18.717 165.580 -14.195 1.00 45.06 87 GLU A CA 1
ATOM 652 C C . GLU A 1 87 ? 17.456 166.395 -14.523 1.00 46.71 87 GLU A C 1
ATOM 653 O O . GLU A 1 87 ? 16.346 165.898 -14.345 1.00 45.01 87 GLU A O 1
ATOM 659 N N . LYS A 1 88 ? 17.609 167.639 -15.018 1.00 42.24 88 LYS A N 1
ATOM 660 C CA . LYS A 1 88 ? 16.448 168.457 -15.385 1.00 41.83 88 LYS A CA 1
ATOM 661 C C . LYS A 1 88 ? 15.936 168.171 -16.827 1.00 44.96 88 LYS A C 1
ATOM 662 O O . LYS A 1 88 ? 14.906 168.706 -17.245 1.00 43.54 88 LYS A O 1
ATOM 668 N N . PHE A 1 89 ? 16.629 167.284 -17.552 1.00 41.88 89 PHE A N 1
ATOM 669 C CA . PHE A 1 89 ? 16.310 166.924 -18.937 1.00 41.42 89 PHE A CA 1
ATOM 670 C C . PHE A 1 89 ? 16.140 165.437 -19.070 1.00 46.67 89 PHE A C 1
ATOM 671 O O . PHE A 1 89 ? 16.939 164.670 -18.538 1.00 46.34 89 PHE A O 1
ATOM 679 N N . GLN A 1 90 ? 15.122 165.032 -19.829 1.00 44.11 90 GLN A N 1
ATOM 680 C CA . GLN A 1 90 ? 14.837 163.631 -20.084 1.00 44.36 90 GLN A CA 1
ATOM 681 C C . GLN A 1 90 ? 14.594 163.378 -21.548 1.00 45.82 90 GLN A C 1
ATOM 682 O O . GLN A 1 90 ? 13.750 164.027 -22.164 1.00 42.34 90 GLN A O 1
ATOM 688 N N . LEU A 1 91 ? 15.339 162.433 -22.108 1.00 44.81 91 LEU A N 1
ATOM 689 C CA . LEU A 1 91 ? 15.144 162.061 -23.494 1.00 45.12 91 LEU A CA 1
ATOM 690 C C . LEU A 1 91 ? 13.953 161.088 -23.564 1.00 51.75 91 LEU A C 1
ATOM 691 O O . LEU A 1 91 ? 13.998 160.010 -22.993 1.00 53.21 91 LEU A O 1
ATOM 696 N N . HIS A 1 92 ? 12.859 161.541 -24.185 1.00 48.38 92 HIS A N 1
ATOM 697 C CA . HIS A 1 92 ? 11.588 160.846 -24.308 1.00 48.53 92 HIS A CA 1
ATOM 698 C C . HIS A 1 92 ? 11.376 160.336 -25.7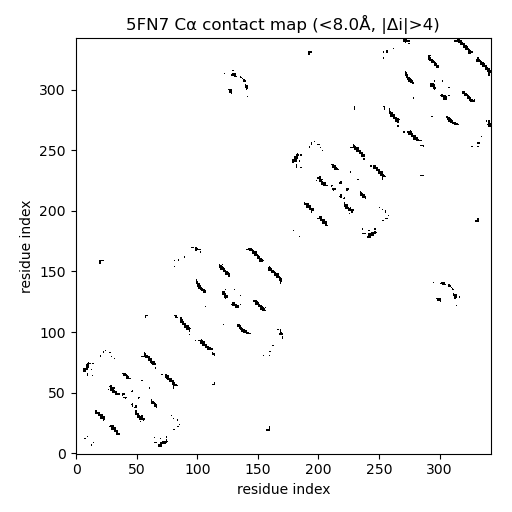54 1.00 49.38 92 HIS A C 1
ATOM 699 O O . HIS A 1 92 ? 11.675 161.048 -26.722 1.00 44.71 92 HIS A O 1
ATOM 706 N N . ASP A 1 93 ? 10.837 159.111 -25.881 1.00 47.34 93 ASP A N 1
ATOM 707 C CA . ASP A 1 93 ? 10.514 158.519 -27.174 1.00 46.58 93 ASP A CA 1
ATOM 708 C C . ASP A 1 93 ? 9.048 158.841 -27.420 1.00 49.93 93 ASP A C 1
ATOM 709 O O . ASP A 1 93 ? 8.199 158.316 -26.731 1.00 48.43 93 ASP A O 1
ATOM 714 N N . CYS A 1 94 ? 8.757 159.749 -28.355 1.00 49.61 94 CYS A N 1
ATOM 715 C CA . CYS A 1 94 ? 7.384 160.172 -28.652 1.00 51.51 94 CYS A CA 1
ATOM 716 C C . CYS A 1 94 ? 6.762 159.384 -29.802 1.00 52.89 94 CYS A C 1
ATOM 717 O O . CYS A 1 94 ? 5.701 159.770 -30.291 1.00 53.11 94 CYS A O 1
ATOM 720 N N . THR A 1 95 ? 7.418 158.295 -30.256 1.00 48.06 95 THR A N 1
ATOM 721 C CA . THR A 1 95 ? 6.921 157.503 -31.386 1.00 47.45 95 THR A CA 1
ATOM 722 C C . THR A 1 95 ? 5.553 156.927 -31.076 1.00 54.48 95 THR A C 1
ATOM 723 O O . THR A 1 95 ? 5.374 156.294 -30.029 1.00 54.07 95 THR A O 1
ATOM 727 N N . GLN A 1 96 ? 4.581 157.194 -31.971 1.00 53.97 96 GLN A N 1
ATOM 728 C CA . GLN A 1 96 ? 3.217 156.642 -31.881 1.00 56.57 96 GLN A CA 1
ATOM 729 C C . GLN A 1 96 ? 3.313 155.167 -32.216 1.00 59.96 96 GLN A C 1
ATOM 730 O O . GLN A 1 96 ? 3.840 154.826 -33.283 1.00 58.17 96 GLN A O 1
ATOM 736 N N . VAL A 1 97 ? 2.893 154.298 -31.283 1.00 59.03 97 VAL A N 1
ATOM 737 C CA . VAL A 1 97 ? 2.967 152.828 -31.410 1.00 61.12 97 VAL A CA 1
ATOM 738 C C . VAL A 1 97 ? 2.383 152.250 -32.706 1.00 65.62 97 VAL A C 1
ATOM 739 O O . VAL A 1 97 ? 2.892 151.247 -33.205 1.00 66.38 97 VAL A O 1
ATOM 743 N N . GLU A 1 98 ? 1.320 152.870 -33.238 1.00 61.79 98 GLU A N 1
ATOM 744 C CA . GLU A 1 98 ? 0.641 152.420 -34.461 1.00 62.33 98 GLU A CA 1
ATOM 745 C C . GLU A 1 98 ? 1.463 152.709 -35.724 1.00 62.64 98 GLU A C 1
ATOM 746 O O . GLU A 1 98 ? 1.223 152.090 -36.765 1.00 62.54 98 GLU A O 1
ATOM 752 N N . LYS A 1 99 ? 2.430 153.655 -35.621 1.00 56.37 99 LYS A N 1
ATOM 753 C CA . LYS A 1 99 ? 3.292 154.075 -36.720 1.00 53.91 99 LYS A CA 1
ATOM 754 C C . LYS A 1 99 ? 4.791 153.801 -36.435 1.00 53.07 99 LYS A C 1
ATOM 755 O O . LYS A 1 99 ? 5.651 154.372 -37.099 1.00 50.51 99 LYS A O 1
ATOM 761 N N . ALA A 1 100 ? 5.089 152.918 -35.467 1.00 49.06 100 ALA A N 1
ATOM 762 C CA . ALA A 1 100 ? 6.451 152.571 -35.033 1.00 47.71 100 ALA A CA 1
ATOM 763 C C . ALA A 1 100 ? 7.313 151.886 -36.104 1.00 48.46 100 ALA A C 1
ATOM 764 O O . ALA A 1 100 ? 8.536 151.911 -36.001 1.00 47.99 100 ALA A O 1
ATOM 766 N N . ASP A 1 101 ? 6.679 151.255 -37.092 1.00 42.67 101 ASP A N 1
ATOM 767 C CA . ASP A 1 101 ? 7.353 150.541 -38.166 1.00 41.78 101 ASP A CA 1
ATOM 768 C C . ASP A 1 101 ? 7.913 151.487 -39.238 1.00 43.81 101 ASP A C 1
ATOM 769 O O . ASP A 1 101 ? 8.719 151.055 -40.061 1.00 43.46 101 ASP A O 1
ATOM 774 N N . THR A 1 102 ? 7.463 152.755 -39.262 1.00 37.85 102 THR A N 1
ATOM 775 C CA . THR A 1 102 ? 7.884 153.693 -40.298 1.00 36.17 102 THR A CA 1
ATOM 776 C C . THR A 1 102 ? 8.301 155.072 -39.757 1.00 38.37 102 THR A C 1
ATOM 777 O O . THR A 1 102 ? 8.573 155.969 -40.547 1.00 36.72 102 THR A O 1
ATOM 781 N N . THR A 1 103 ? 8.267 155.270 -38.443 1.00 37.24 103 THR A N 1
ATOM 782 C CA . THR A 1 103 ? 8.578 156.571 -37.866 1.00 37.59 103 THR A CA 1
ATOM 783 C C . THR A 1 103 ? 9.450 156.467 -36.618 1.00 41.65 103 THR A C 1
ATOM 784 O O . THR A 1 103 ? 9.410 155.459 -35.915 1.00 42.21 103 THR A O 1
ATOM 788 N N . ILE A 1 104 ? 10.166 157.557 -36.324 1.00 36.69 104 ILE A N 1
ATOM 789 C CA . ILE A 1 104 ? 10.943 157.761 -35.099 1.00 37.24 104 ILE A CA 1
ATOM 790 C C . ILE A 1 104 ? 10.588 159.176 -34.637 1.00 41.79 104 ILE A C 1
ATOM 791 O O . ILE A 1 104 ? 10.645 160.103 -35.427 1.00 37.71 104 ILE A O 1
ATOM 796 N N . CYS A 1 105 ? 10.223 159.330 -33.369 1.00 44.25 105 CYS A N 1
ATOM 797 C CA . CYS A 1 105 ? 10.007 160.624 -32.745 1.00 45.39 105 CYS A CA 1
ATOM 798 C C . CYS A 1 105 ? 10.796 160.610 -31.446 1.00 43.97 105 CYS A C 1
ATOM 799 O O . CYS A 1 105 ? 10.581 159.739 -30.609 1.00 42.41 105 CYS A O 1
ATOM 802 N N . LEU A 1 106 ? 11.724 161.546 -31.283 1.00 38.85 106 LEU A N 1
ATOM 803 C CA . LEU A 1 106 ? 12.499 161.673 -30.045 1.00 39.01 106 LEU A CA 1
ATOM 804 C C . LEU A 1 106 ? 12.437 163.119 -29.640 1.00 41.74 106 LEU A C 1
ATOM 805 O O . LEU A 1 106 ? 12.514 164.016 -30.491 1.00 36.67 106 LEU A O 1
ATOM 810 N N . LYS A 1 107 ? 12.304 163.354 -28.343 1.00 41.57 107 LYS A N 1
ATOM 811 C CA . LYS A 1 107 ? 12.151 164.706 -27.817 1.00 41.43 107 LYS A CA 1
ATOM 812 C C . LYS A 1 107 ? 12.792 164.816 -26.454 1.00 46.94 107 LYS A C 1
ATOM 813 O O . LYS A 1 107 ? 12.577 163.955 -25.596 1.00 52.07 107 LYS A O 1
ATOM 819 N N . TRP A 1 108 ? 13.507 165.897 -26.208 1.00 41.94 108 TRP A N 1
ATOM 820 C CA . TRP A 1 108 ? 14.036 166.143 -24.866 1.00 40.48 108 TRP A CA 1
ATOM 821 C C . TRP A 1 108 ? 12.943 166.848 -24.085 1.00 49.12 108 TRP A C 1
ATOM 822 O O . TRP A 1 108 ? 12.321 167.797 -24.587 1.00 50.39 108 TRP A O 1
ATOM 833 N N . LYS A 1 109 ? 12.663 166.340 -22.881 1.00 45.81 109 LYS A N 1
ATOM 834 C CA . LYS A 1 109 ? 11.688 166.960 -21.995 1.00 46.16 109 LYS A CA 1
ATOM 835 C C . LYS A 1 109 ? 12.419 167.736 -20.878 1.00 46.81 109 LYS A C 1
ATOM 836 O O . LYS A 1 109 ? 13.432 167.275 -20.332 1.00 41.94 109 LYS A O 1
ATOM 842 N N . ASN A 1 110 ? 11.917 168.930 -20.598 1.00 44.68 110 ASN A N 1
ATOM 843 C CA . ASN A 1 110 ? 12.404 169.783 -19.527 1.00 46.13 110 ASN A CA 1
ATOM 844 C C . ASN A 1 110 ? 11.569 169.417 -18.304 1.00 49.56 110 ASN A C 1
ATOM 845 O O . ASN A 1 110 ? 10.442 169.883 -18.203 1.00 48.60 110 ASN A O 1
ATOM 850 N N . ILE A 1 111 ? 12.067 168.490 -17.449 1.00 48.65 111 ILE A N 1
ATOM 851 C CA . ILE A 1 111 ? 11.318 167.955 -16.289 1.00 51.13 111 ILE A CA 1
ATOM 852 C C . ILE A 1 111 ? 11.271 168.832 -15.027 1.00 57.22 111 ILE A C 1
ATOM 853 O O . ILE A 1 111 ? 10.431 168.609 -14.168 1.00 57.36 111 ILE A O 1
ATOM 858 N N . GLU A 1 112 ? 12.146 169.851 -14.946 1.00 54.15 112 GLU A N 1
ATOM 859 C CA . GLU A 1 112 ? 12.195 170.804 -13.842 1.00 54.66 112 GLU A CA 1
ATOM 860 C C . GLU A 1 112 ? 12.674 172.127 -14.393 1.00 58.01 112 GLU A C 1
ATOM 861 O O . GLU A 1 112 ? 13.487 172.140 -15.310 1.00 56.80 112 GLU A O 1
ATOM 867 N N . THR A 1 113 ? 12.187 173.238 -13.822 1.00 54.47 113 THR A N 1
ATOM 868 C CA . THR A 1 113 ? 12.598 174.574 -14.254 1.00 53.07 113 THR A CA 1
ATOM 869 C C . THR A 1 113 ? 14.060 174.874 -13.885 1.00 50.99 113 THR A C 1
ATOM 870 O O . THR A 1 113 ? 14.598 174.339 -12.914 1.00 47.71 113 THR A O 1
ATOM 874 N N . PHE A 1 114 ? 14.687 175.739 -14.671 1.00 45.63 114 PHE A N 1
ATOM 875 C CA . PHE A 1 114 ? 16.042 176.227 -14.428 1.00 43.06 114 PHE A CA 1
ATOM 876 C C . PHE A 1 114 ? 16.063 177.686 -14.856 1.00 46.75 114 PHE A C 1
ATOM 877 O O . PHE A 1 114 ? 15.264 178.095 -15.716 1.00 45.42 114 PHE A O 1
ATOM 885 N N . THR A 1 115 ? 16.979 178.457 -14.273 1.00 42.69 115 THR A N 1
ATOM 886 C CA . THR A 1 115 ? 17.083 179.878 -14.528 1.00 42.87 115 THR A CA 1
ATOM 887 C C . THR A 1 115 ? 17.928 180.264 -15.722 1.00 48.66 115 THR A C 1
ATOM 888 O O . THR A 1 115 ? 17.761 181.385 -16.209 1.00 51.32 115 THR A O 1
ATOM 892 N N . CYS A 1 116 ? 18.823 179.368 -16.206 1.00 42.90 116 CYS A N 1
ATOM 893 C CA . CYS A 1 116 ? 19.643 179.618 -17.405 1.00 42.96 116 CYS A CA 1
ATOM 894 C C . CYS A 1 116 ? 18.715 180.039 -18.563 1.00 46.06 116 CYS A C 1
ATOM 895 O O . CYS A 1 116 ? 17.581 179.570 -18.640 1.00 43.13 116 CYS A O 1
ATOM 898 N N . ASP A 1 117 ? 19.182 180.937 -19.430 1.00 45.68 117 ASP A N 1
ATOM 899 C CA . ASP A 1 117 ? 18.409 181.369 -20.597 1.00 47.63 117 ASP A CA 1
ATOM 900 C C . ASP A 1 117 ? 18.407 180.203 -21.601 1.00 51.98 117 ASP A C 1
ATOM 901 O O . ASP A 1 117 ? 19.463 179.619 -21.874 1.00 50.04 117 ASP A O 1
ATOM 906 N N . THR A 1 118 ? 17.219 179.837 -22.095 1.00 51.42 118 THR A N 1
ATOM 907 C CA . THR A 1 118 ? 17.050 178.724 -23.038 1.00 51.81 118 THR A CA 1
ATOM 908 C C . THR A 1 118 ? 17.624 179.007 -24.431 1.00 57.77 118 THR A C 1
ATOM 909 O O . THR A 1 118 ? 17.949 178.062 -25.152 1.00 56.70 118 THR A O 1
ATOM 913 N N . GLN A 1 119 ? 17.827 180.293 -24.780 1.00 55.40 119 GLN A N 1
ATOM 914 C CA . GLN A 1 119 ? 18.374 180.673 -26.078 1.00 55.74 119 GLN A CA 1
ATOM 915 C C . GLN A 1 119 ? 19.801 180.180 -26.267 1.00 61.71 119 GLN A C 1
ATOM 916 O O . GLN A 1 119 ? 20.278 180.100 -27.408 1.00 62.82 119 GLN A O 1
ATOM 922 N N . ASN A 1 120 ? 20.481 179.843 -25.155 1.00 56.71 120 ASN A N 1
ATOM 923 C CA . ASN A 1 120 ? 21.846 179.332 -25.183 1.00 54.68 120 ASN A CA 1
ATOM 924 C C . ASN A 1 120 ? 21.907 177.807 -25.047 1.00 51.01 120 ASN A C 1
ATOM 925 O O . ASN A 1 120 ? 22.998 177.222 -25.024 1.00 49.53 120 ASN A O 1
ATOM 930 N N . ILE A 1 121 ? 20.724 177.172 -25.028 1.00 43.55 121 ILE A N 1
ATOM 931 C CA . ILE A 1 121 ? 20.560 175.717 -24.950 1.00 42.00 121 ILE A CA 1
ATOM 932 C C . ILE A 1 121 ? 20.287 175.130 -26.342 1.00 43.14 121 ILE A C 1
ATOM 933 O O . ILE A 1 121 ? 19.316 175.507 -26.996 1.00 42.63 121 ILE A O 1
ATOM 938 N N . THR A 1 122 ? 21.191 174.261 -26.803 1.00 38.46 122 THR A N 1
ATOM 939 C CA . THR A 1 122 ? 21.065 173.586 -28.087 1.00 38.89 122 THR A CA 1
ATOM 940 C C . THR A 1 122 ? 21.023 172.034 -27.939 1.00 41.64 122 THR A C 1
ATOM 941 O O . THR A 1 122 ? 21.761 171.442 -27.145 1.00 40.92 122 THR A O 1
ATOM 945 N N . TYR A 1 123 ? 20.101 171.397 -28.667 1.00 37.25 123 TYR A N 1
ATOM 946 C CA . TYR A 1 123 ? 19.913 169.950 -28.621 1.00 36.08 123 TYR A CA 1
ATOM 947 C C . TYR A 1 123 ? 20.372 169.373 -29.941 1.00 40.29 123 TYR A C 1
ATOM 948 O O . TYR A 1 123 ? 19.989 169.890 -30.985 1.00 41.09 123 TYR A O 1
ATOM 957 N N . ARG A 1 124 ? 21.220 168.347 -29.909 1.00 34.29 124 ARG A N 1
ATOM 958 C CA . ARG A 1 124 ? 21.727 167.727 -31.133 1.00 32.89 124 ARG A CA 1
ATOM 959 C C . ARG A 1 124 ? 21.433 166.257 -31.116 1.00 34.19 124 ARG A C 1
ATOM 960 O O . ARG A 1 124 ? 21.493 165.629 -30.057 1.00 31.82 124 ARG A O 1
ATOM 968 N N . PHE A 1 125 ? 21.110 165.693 -32.293 1.00 30.99 125 PHE A N 1
ATOM 969 C CA . PHE A 1 125 ? 20.800 164.252 -32.425 1.00 29.26 125 PHE A CA 1
ATOM 970 C C . PHE A 1 125 ? 21.563 163.707 -33.593 1.00 35.51 125 PHE A C 1
ATOM 971 O O . PHE A 1 125 ? 21.743 164.403 -34.581 1.00 34.64 125 PHE A O 1
ATOM 979 N N . GLN A 1 126 ? 21.950 162.437 -33.494 1.00 34.25 126 GLN A N 1
ATOM 980 C CA . GLN A 1 126 ? 22.575 161.685 -34.559 1.00 33.91 126 GLN A CA 1
ATOM 981 C C . GLN A 1 126 ? 21.892 160.334 -34.604 1.00 36.58 126 GLN A C 1
ATOM 982 O O . GLN A 1 126 ? 21.996 159.588 -33.652 1.00 34.69 126 GLN A O 1
ATOM 988 N N . CYS A 1 127 ? 21.137 160.068 -35.689 1.00 35.82 127 CYS A N 1
ATOM 989 C CA . CYS A 1 127 ? 20.437 158.822 -35.985 1.00 38.32 127 CYS A CA 1
ATOM 990 C C . CYS A 1 127 ? 21.053 158.358 -37.269 1.00 39.18 127 CYS A C 1
ATOM 991 O O . CYS A 1 127 ? 21.030 159.085 -38.260 1.00 35.98 127 CYS A O 1
ATOM 994 N N . GLY A 1 128 ? 21.593 157.150 -37.244 1.00 38.80 128 GLY A N 1
ATOM 995 C CA . GLY A 1 128 ? 22.393 156.636 -38.339 1.00 40.00 128 GLY A CA 1
ATOM 996 C C . GLY A 1 128 ? 23.581 157.585 -38.321 1.00 45.30 128 GLY A C 1
ATOM 997 O O . GLY A 1 128 ? 24.211 157.797 -37.257 1.00 44.06 128 GLY A O 1
ATOM 998 N N . ASN A 1 129 ? 23.775 158.273 -39.458 1.00 40.30 129 ASN A N 1
ATOM 999 C CA . ASN A 1 129 ? 24.768 159.322 -39.605 1.00 39.04 129 ASN A CA 1
ATOM 1000 C C . ASN A 1 129 ? 24.109 160.671 -39.894 1.00 41.39 129 ASN A C 1
ATOM 1001 O O . ASN A 1 129 ? 24.828 161.624 -40.162 1.00 42.91 129 ASN A O 1
ATOM 1006 N N . MET A 1 130 ? 22.766 160.790 -39.768 1.00 36.95 130 MET A N 1
ATOM 1007 C CA . MET A 1 130 ? 22.044 162.061 -40.004 1.00 36.76 130 MET A CA 1
ATOM 1008 C C . MET A 1 130 ? 22.133 162.868 -38.709 1.00 35.15 130 MET A C 1
ATOM 1009 O O . MET A 1 130 ? 21.847 162.329 -37.640 1.00 31.57 130 MET A O 1
ATOM 1014 N N . ILE A 1 131 ? 22.507 164.149 -38.811 1.00 32.71 131 ILE A N 1
ATOM 1015 C CA . ILE A 1 131 ? 22.661 165.046 -37.646 1.00 32.37 131 ILE A CA 1
ATOM 1016 C C . ILE A 1 131 ? 21.571 166.107 -37.660 1.00 32.14 131 ILE A C 1
ATOM 1017 O O . ILE A 1 131 ? 21.338 166.761 -38.663 1.00 28.81 131 ILE A O 1
ATOM 1022 N N . PHE A 1 132 ? 20.864 166.202 -36.550 1.00 29.71 132 PHE A N 1
ATOM 1023 C CA . PHE A 1 132 ? 19.764 167.133 -36.352 1.00 29.37 132 PHE A CA 1
ATOM 1024 C C . PHE A 1 132 ? 20.095 168.138 -35.251 1.00 33.34 132 PHE A C 1
ATOM 1025 O O . PHE A 1 132 ? 20.773 167.796 -34.290 1.00 32.24 132 PHE A O 1
ATOM 1033 N N . ASP A 1 133 ? 19.559 169.345 -35.363 1.00 33.83 133 ASP A N 1
ATOM 1034 C CA . ASP A 1 133 ? 19.687 170.393 -34.340 1.00 35.70 133 ASP A CA 1
ATOM 1035 C C . ASP A 1 133 ? 18.281 170.917 -34.065 1.00 40.99 133 ASP A C 1
ATOM 1036 O O . ASP A 1 133 ? 17.741 171.681 -34.854 1.00 44.92 133 ASP A O 1
ATOM 1041 N N . ASN A 1 134 ? 17.676 170.435 -32.992 1.00 35.58 134 ASN A N 1
ATOM 1042 C CA . ASN A 1 134 ? 16.341 170.774 -32.499 1.00 34.38 134 ASN A CA 1
ATOM 1043 C C . ASN A 1 134 ? 16.054 169.972 -31.238 1.00 38.59 134 ASN A C 1
ATOM 1044 O O . ASN A 1 134 ? 16.559 168.854 -31.108 1.00 39.11 134 ASN A O 1
ATOM 1049 N N . LYS A 1 135 ? 15.164 170.492 -30.371 1.00 35.74 135 LYS A N 1
ATOM 1050 C CA . LYS A 1 135 ? 14.683 169.873 -29.116 1.00 35.99 135 LYS A CA 1
ATOM 1051 C C . LYS A 1 135 ? 13.989 168.536 -29.404 1.00 41.58 135 LYS A C 1
ATOM 1052 O O . LYS A 1 135 ? 14.065 167.610 -28.590 1.00 42.46 135 LYS A O 1
ATOM 1058 N N . GLU A 1 136 ? 13.266 168.471 -30.528 1.00 37.74 136 GLU A N 1
ATOM 1059 C CA . GLU A 1 136 ? 12.584 167.288 -30.996 1.00 38.46 136 GLU A CA 1
ATOM 1060 C C . GLU A 1 136 ? 12.813 166.986 -32.434 1.00 42.64 136 GLU A C 1
ATOM 1061 O O . GLU A 1 136 ? 12.939 167.896 -33.243 1.00 43.74 136 GLU A O 1
ATOM 1067 N N . ILE A 1 137 ? 12.899 165.695 -32.760 1.00 39.46 137 ILE A N 1
ATOM 1068 C CA . ILE A 1 137 ? 13.120 165.220 -34.125 1.00 37.40 137 ILE A CA 1
ATOM 1069 C C . ILE A 1 137 ? 12.087 164.180 -34.494 1.00 39.42 137 ILE A C 1
ATOM 1070 O O . ILE A 1 137 ? 11.639 163.421 -33.636 1.00 39.42 137 ILE A O 1
ATOM 1075 N N . LYS A 1 138 ? 11.668 164.170 -35.758 1.00 35.04 138 LYS A N 1
ATOM 1076 C CA . LYS A 1 138 ? 10.679 163.213 -36.228 1.00 35.21 138 LYS A CA 1
ATOM 1077 C C . LYS A 1 138 ? 11.099 162.750 -37.595 1.00 38.39 138 LYS A C 1
ATOM 1078 O O . LYS A 1 138 ? 11.343 163.574 -38.456 1.00 39.53 138 LYS A O 1
ATOM 1084 N N . LEU A 1 139 ? 11.212 161.457 -37.789 1.00 34.70 139 LEU A N 1
ATOM 1085 C CA . LEU A 1 139 ? 11.527 160.843 -39.084 1.00 35.09 139 LEU A CA 1
ATOM 1086 C C . LEU A 1 139 ? 10.316 160.032 -39.493 1.00 36.94 139 LEU A C 1
ATOM 1087 O O . LEU A 1 139 ? 9.697 159.376 -38.649 1.00 35.63 139 LEU A O 1
ATOM 1092 N N . GLU A 1 140 ? 9.941 160.131 -40.766 1.00 33.28 140 GLU A N 1
ATOM 1093 C CA . GLU A 1 140 ? 8.788 159.455 -41.329 1.00 35.49 140 GLU A CA 1
ATOM 1094 C C . GLU A 1 140 ? 9.192 158.698 -42.579 1.00 36.34 140 GLU A C 1
ATOM 1095 O O . GLU A 1 140 ? 10.229 159.021 -43.155 1.00 34.92 140 GLU A O 1
ATOM 1101 N N . ASN A 1 141 ? 8.343 157.723 -43.031 1.00 32.24 141 ASN A N 1
ATOM 1102 C CA . ASN A 1 141 ? 8.562 156.908 -44.252 1.00 31.31 141 ASN A CA 1
ATOM 1103 C C . ASN A 1 141 ? 9.761 156.013 -44.158 1.00 31.57 141 ASN A C 1
ATOM 1104 O O . ASN A 1 141 ? 10.334 155.633 -45.176 1.00 30.01 141 ASN A O 1
ATOM 1109 N N . LEU A 1 142 ? 10.142 155.660 -42.929 1.00 27.35 142 LEU A N 1
ATOM 1110 C CA . LEU A 1 142 ? 11.258 154.774 -42.706 1.00 25.69 142 LEU A CA 1
ATOM 1111 C C . LEU A 1 142 ? 10.867 153.392 -43.161 1.00 34.71 142 LEU A C 1
ATOM 1112 O O . LEU A 1 142 ? 9.693 153.004 -43.091 1.00 36.56 142 LEU A O 1
ATOM 1117 N N . GLU A 1 143 ? 11.847 152.641 -43.655 1.00 31.37 143 GLU A N 1
ATOM 1118 C CA . GLU A 1 143 ? 11.613 151.292 -44.074 1.00 29.11 143 GLU A CA 1
ATOM 1119 C C . GLU A 1 143 ? 11.490 150.429 -42.796 1.00 34.48 143 GLU A C 1
ATOM 1120 O O . GLU A 1 143 ? 12.345 150.546 -41.932 1.00 33.24 143 GLU A O 1
ATOM 1126 N N . PRO A 1 144 ? 10.474 149.548 -42.657 1.00 34.24 144 PRO A N 1
ATOM 1127 C CA . PRO A 1 144 ? 10.410 148.673 -41.460 1.00 34.48 144 PRO A CA 1
ATOM 1128 C C . PRO A 1 144 ? 11.592 147.701 -41.336 1.00 38.62 144 PRO A C 1
ATOM 1129 O O . PRO A 1 144 ? 12.264 147.402 -42.333 1.00 36.18 144 PRO A O 1
ATOM 1133 N N . GLU A 1 145 ? 11.815 147.169 -40.102 1.00 36.86 145 GLU A N 1
ATOM 1134 C CA . GLU A 1 145 ? 12.797 146.109 -39.800 1.00 37.73 145 GLU A CA 1
ATOM 1135 C C . GLU A 1 145 ? 14.258 146.531 -39.805 1.00 41.74 145 GLU A C 1
ATOM 1136 O O . GLU A 1 145 ? 15.129 145.743 -40.178 1.00 42.01 145 GLU A O 1
ATOM 1142 N N . HIS A 1 146 ? 14.527 147.747 -39.332 1.00 37.64 146 HIS A N 1
ATOM 1143 C CA . HIS A 1 146 ? 15.874 148.289 -39.194 1.00 37.06 146 HIS A CA 1
ATOM 1144 C C . HIS A 1 146 ? 16.054 148.730 -37.760 1.00 39.59 146 HIS A C 1
ATOM 1145 O O . HIS A 1 146 ? 15.088 149.081 -37.091 1.00 38.30 146 HIS A O 1
ATOM 1152 N N . GLU A 1 147 ? 17.305 148.806 -37.324 1.00 36.58 147 GLU A N 1
ATOM 1153 C CA . GLU A 1 147 ? 17.647 149.223 -35.986 1.00 35.70 147 GLU A CA 1
ATOM 1154 C C . GLU A 1 147 ? 18.645 150.373 -36.011 1.00 38.33 147 GLU A C 1
ATOM 1155 O O . GLU A 1 147 ? 19.640 150.326 -36.732 1.00 37.03 147 GLU A O 1
ATOM 1161 N N . TYR A 1 148 ? 18.367 151.424 -35.231 1.00 34.56 148 TYR A N 1
ATOM 1162 C CA . TYR A 1 148 ? 19.243 152.571 -35.196 1.00 33.86 148 TYR A CA 1
ATOM 1163 C C . TYR A 1 148 ? 19.617 152.931 -33.787 1.00 37.98 148 TYR A C 1
ATOM 1164 O O . TYR A 1 148 ? 18.802 152.819 -32.877 1.00 38.18 148 TYR A O 1
ATOM 1173 N N . LYS A 1 149 ? 20.846 153.370 -33.614 1.00 37.39 149 LYS A N 1
ATOM 1174 C CA . LYS A 1 149 ? 21.302 153.911 -32.351 1.00 39.37 149 LYS A CA 1
ATOM 1175 C C . LYS A 1 149 ? 21.264 155.438 -32.534 1.00 42.57 149 LYS A C 1
ATOM 1176 O O . LYS A 1 149 ? 22.012 155.980 -33.333 1.00 41.89 149 LYS A O 1
ATOM 1182 N N . CYS A 1 150 ? 20.303 156.094 -31.879 1.00 40.54 150 CYS A N 1
ATOM 1183 C CA . CYS A 1 150 ? 20.158 157.533 -31.924 1.00 41.02 150 CYS A CA 1
ATOM 1184 C C . CYS A 1 150 ? 20.880 158.126 -30.698 1.00 44.52 150 CYS A C 1
ATOM 1185 O O . CYS A 1 150 ? 20.466 157.915 -29.560 1.00 45.15 150 CYS A O 1
ATOM 1188 N N . ASP A 1 151 ? 21.970 158.840 -30.940 1.00 40.44 151 ASP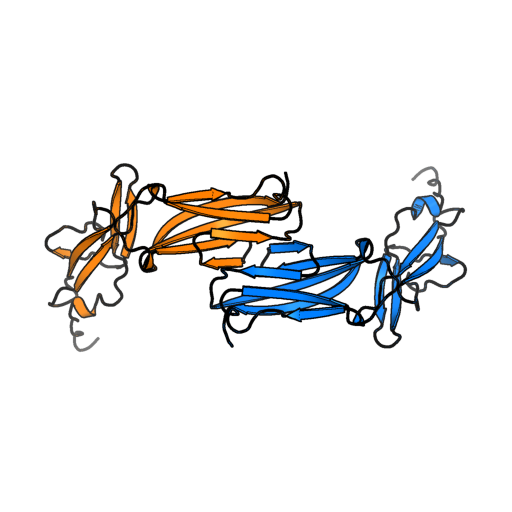 A N 1
ATOM 1189 C CA . ASP A 1 151 ? 22.732 159.541 -29.906 1.00 40.65 151 ASP A CA 1
ATOM 1190 C C . ASP A 1 151 ? 22.290 161.011 -29.860 1.00 41.14 151 ASP A C 1
ATOM 1191 O O . ASP A 1 151 ? 21.992 161.610 -30.889 1.00 39.68 151 ASP A O 1
ATOM 1196 N N . SER A 1 152 ? 22.287 161.593 -28.680 1.00 36.65 152 SER A N 1
ATOM 1197 C CA . SER A 1 152 ? 21.896 162.987 -28.497 1.00 34.47 152 SER A CA 1
ATOM 1198 C C . SER A 1 152 ? 22.736 163.651 -27.418 1.00 38.81 152 SER A C 1
ATOM 1199 O O . SER A 1 152 ? 23.172 162.998 -26.473 1.00 38.79 152 SER A O 1
ATOM 1202 N N . GLU A 1 153 ? 22.926 164.959 -27.537 1.00 36.17 153 GLU A N 1
ATOM 1203 C CA . GLU A 1 153 ? 23.640 165.749 -26.526 1.00 34.93 153 GLU A CA 1
ATOM 1204 C C . GLU A 1 153 ? 22.976 167.102 -26.363 1.00 37.59 153 GLU A C 1
ATOM 1205 O O . GLU A 1 153 ? 22.282 167.573 -27.269 1.00 36.10 153 GLU A O 1
ATOM 1211 N N . ILE A 1 154 ? 23.182 167.718 -25.202 1.00 35.22 154 ILE A N 1
ATOM 1212 C CA . ILE A 1 154 ? 22.703 169.071 -24.898 1.00 35.22 154 ILE A CA 1
ATOM 1213 C C . ILE A 1 154 ? 23.887 169.950 -24.632 1.00 38.89 154 ILE A C 1
ATOM 1214 O O . ILE A 1 154 ? 24.792 169.562 -23.902 1.00 38.19 154 ILE A O 1
ATOM 1219 N N . LEU A 1 155 ? 23.920 171.093 -25.326 1.00 36.95 155 LEU A N 1
ATOM 1220 C CA . LEU A 1 155 ? 24.946 172.108 -25.220 1.00 36.12 155 LEU A CA 1
ATOM 1221 C C . LEU A 1 155 ? 24.336 173.340 -24.550 1.00 37.32 155 LEU A C 1
ATOM 1222 O O . LEU A 1 155 ? 23.156 173.670 -24.764 1.00 34.21 155 LEU A O 1
ATOM 1227 N N . TYR A 1 156 ? 25.176 174.030 -23.767 1.00 33.75 156 TYR A N 1
ATOM 1228 C CA . TYR A 1 156 ? 24.914 175.320 -23.127 1.00 34.17 156 TYR A CA 1
ATOM 1229 C C . TYR A 1 156 ? 26.073 176.213 -23.554 1.00 40.64 156 TYR A C 1
ATOM 1230 O O . TYR A 1 156 ? 27.227 175.867 -23.301 1.00 41.40 156 TYR A O 1
ATOM 1239 N N . ASN A 1 157 ? 25.798 177.297 -24.289 1.00 38.46 157 ASN A N 1
ATOM 1240 C CA . ASN A 1 157 ? 26.867 178.159 -24.855 1.00 40.25 157 ASN A CA 1
ATOM 1241 C C . ASN A 1 157 ? 27.892 177.326 -25.655 1.00 46.43 157 ASN A C 1
ATOM 1242 O O . ASN A 1 157 ? 29.100 177.537 -25.506 1.00 46.08 157 ASN A O 1
ATOM 1247 N N . AS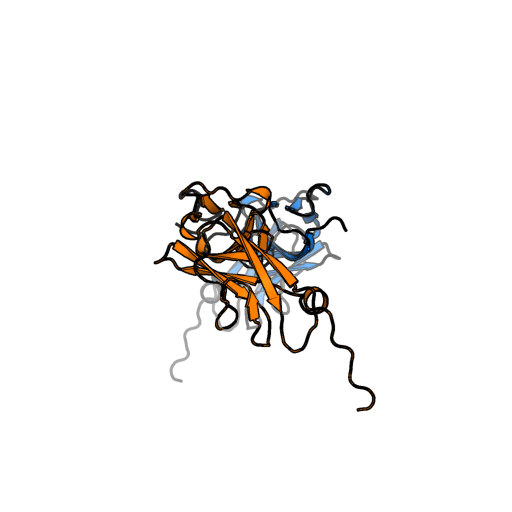N A 1 158 ? 27.407 176.317 -26.429 1.00 44.21 158 ASN A N 1
ATOM 1248 C CA . ASN A 1 158 ? 28.223 175.396 -27.237 1.00 45.06 158 ASN A CA 1
ATOM 1249 C C . ASN A 1 158 ? 29.042 174.403 -26.408 1.00 51.63 158 ASN A C 1
ATOM 1250 O O . ASN A 1 158 ? 29.866 173.690 -26.972 1.00 51.25 158 ASN A O 1
ATOM 1255 N N . HIS A 1 159 ? 28.806 174.349 -25.082 1.00 52.50 159 HIS A N 1
ATOM 1256 C CA . HIS A 1 159 ? 29.448 173.455 -24.106 1.00 53.99 159 HIS A CA 1
ATOM 1257 C C . HIS A 1 159 ? 28.561 172.241 -23.937 1.00 49.70 159 HIS A C 1
ATOM 1258 O O . HIS A 1 159 ? 27.459 172.416 -23.444 1.00 45.76 159 HIS A O 1
ATOM 1265 N N . LYS A 1 160 ? 29.046 171.019 -24.222 1.00 46.82 160 LYS A N 1
ATOM 1266 C CA . LYS A 1 160 ? 28.246 169.818 -23.967 1.00 45.33 160 LYS A CA 1
ATOM 1267 C C . LYS A 1 160 ? 28.265 169.597 -22.484 1.00 48.86 160 LYS A C 1
ATOM 1268 O O . LYS A 1 160 ? 29.350 169.483 -21.917 1.00 49.97 160 LYS A O 1
ATOM 1274 N N . PHE A 1 161 ? 27.082 169.507 -21.847 1.00 43.83 161 PHE A N 1
ATOM 1275 C CA . PHE A 1 161 ? 27.003 169.248 -20.414 1.00 41.91 161 PHE A CA 1
ATOM 1276 C C . PHE A 1 161 ? 26.269 167.933 -20.099 1.00 49.91 161 PHE A C 1
ATOM 1277 O O . PHE A 1 161 ? 26.318 167.450 -18.965 1.00 51.74 161 PHE A O 1
ATOM 1285 N N . THR A 1 162 ? 25.514 167.410 -21.074 1.00 45.94 162 THR A N 1
ATOM 1286 C CA . THR A 1 162 ? 24.759 166.154 -20.936 1.00 44.54 162 THR A CA 1
ATOM 1287 C C . THR A 1 162 ? 24.528 165.481 -22.281 1.00 47.21 162 THR A C 1
ATOM 1288 O O . THR A 1 162 ? 24.669 166.102 -23.337 1.00 44.19 162 THR A O 1
ATOM 1292 N N . ASN A 1 163 ? 24.223 164.191 -22.226 1.00 45.35 163 ASN A N 1
ATOM 1293 C CA . ASN A 1 163 ? 24.000 163.379 -23.404 1.00 45.63 163 ASN A CA 1
ATOM 1294 C C . ASN A 1 163 ? 23.275 162.083 -23.034 1.00 50.89 163 ASN A C 1
ATOM 1295 O O . ASN A 1 163 ? 23.201 161.747 -21.844 1.00 52.21 163 ASN A O 1
ATOM 1300 N N . ALA A 1 164 ? 22.681 161.399 -24.041 1.00 45.66 164 ALA A N 1
ATOM 1301 C CA . ALA A 1 164 ? 21.941 160.132 -23.882 1.00 43.64 164 ALA A CA 1
ATOM 1302 C C . ALA A 1 164 ? 21.820 159.450 -25.238 1.00 46.29 164 ALA A C 1
ATOM 1303 O O . ALA A 1 164 ? 22.051 160.064 -26.280 1.00 44.60 164 ALA A O 1
ATOM 1305 N N . SER A 1 165 ? 21.475 158.172 -25.211 1.00 44.21 165 SER A N 1
ATOM 1306 C CA . SER A 1 165 ? 21.345 157.318 -26.378 1.00 43.28 165 SER A CA 1
ATOM 1307 C C . SER A 1 165 ? 20.053 156.574 -26.335 1.00 43.79 165 SER A C 1
ATOM 1308 O O . SER A 1 165 ? 19.582 156.186 -25.265 1.00 42.24 165 SER A O 1
ATOM 1311 N N . LYS A 1 166 ? 19.499 156.332 -27.507 1.00 38.82 166 LYS A N 1
ATOM 1312 C CA . LYS A 1 166 ? 18.297 155.532 -27.611 1.00 39.14 166 LYS A CA 1
ATOM 1313 C C . LYS A 1 166 ? 18.417 154.602 -28.826 1.00 42.04 166 LYS A C 1
ATOM 1314 O O . LYS A 1 166 ? 18.723 155.048 -29.936 1.00 41.10 166 LYS A O 1
ATOM 1320 N N . ILE A 1 167 ? 18.247 153.305 -28.589 1.00 39.24 167 ILE A N 1
ATOM 1321 C CA . ILE A 1 167 ? 18.247 152.299 -29.656 1.00 38.13 167 ILE A CA 1
ATOM 1322 C C . ILE A 1 167 ? 16.779 152.106 -30.061 1.00 43.44 167 ILE A C 1
ATOM 1323 O O . ILE A 1 167 ? 15.956 151.799 -29.205 1.00 42.27 167 ILE A O 1
ATOM 1328 N N . ILE A 1 168 ? 16.449 152.356 -31.338 1.00 42.62 168 ILE A N 1
ATOM 1329 C CA . ILE A 1 168 ? 15.086 152.261 -31.886 1.00 44.14 168 ILE A CA 1
ATOM 1330 C C . ILE A 1 168 ? 15.077 151.252 -33.017 1.00 46.26 168 ILE A C 1
ATOM 1331 O O . ILE A 1 168 ? 15.952 151.284 -33.873 1.00 44.69 168 ILE A O 1
ATOM 1336 N N . LYS A 1 169 ? 14.037 150.432 -33.068 1.00 45.51 169 LYS A N 1
ATOM 1337 C CA . LYS A 1 169 ? 13.762 149.459 -34.120 1.00 46.31 169 LYS A CA 1
ATOM 1338 C C . LYS A 1 169 ? 12.534 149.924 -34.883 1.00 49.88 169 LYS A C 1
ATOM 1339 O O . LYS A 1 169 ? 11.585 150.397 -34.253 1.00 50.15 169 LYS A O 1
ATOM 1345 N N . THR A 1 170 ? 12.542 149.811 -36.223 1.00 44.80 170 THR A N 1
ATOM 1346 C CA . THR A 1 170 ? 11.353 150.154 -37.011 1.00 44.24 170 THR A CA 1
ATOM 1347 C C . THR A 1 170 ? 10.420 148.935 -37.152 1.00 51.83 170 THR A C 1
ATOM 1348 O O . THR A 1 170 ? 10.281 148.344 -38.228 1.00 49.34 170 THR A O 1
ATOM 1352 N N . ASP A 1 171 ? 9.808 148.549 -36.028 1.00 54.24 171 ASP A N 1
ATOM 1353 C CA . ASP A 1 171 ? 8.806 147.475 -35.910 1.00 57.04 171 ASP A CA 1
ATOM 1354 C C . ASP A 1 171 ? 7.915 147.715 -34.683 1.00 67.39 171 ASP A C 1
ATOM 1355 O O . ASP A 1 171 ? 8.041 148.752 -34.035 1.00 67.25 171 ASP A O 1
ATOM 1360 N N . PHE A 1 172 ? 7.033 146.763 -34.352 1.00 70.62 172 PHE A N 1
ATOM 1361 C CA . PHE A 1 172 ? 6.086 146.853 -33.229 1.00 72.36 172 PHE A CA 1
ATOM 1362 C C . PHE A 1 172 ? 6.543 146.156 -31.916 1.00 83.45 172 PHE A C 1
ATOM 1363 O O . PHE A 1 172 ? 5.877 146.290 -30.878 1.00 86.03 172 PHE A O 1
ATOM 1371 N N . GLY A 1 173 ? 7.686 145.462 -31.977 1.00 81.17 173 GLY A N 1
ATOM 1372 C CA . GLY A 1 173 ? 8.283 144.738 -30.858 1.00 109.47 173 GLY A CA 1
ATOM 1373 C C . GLY A 1 173 ? 9.124 143.555 -31.303 1.00 137.86 173 GLY A C 1
ATOM 1374 O O . GLY A 1 173 ? 8.920 143.000 -32.389 1.00 95.18 173 GLY A O 1
ATOM 1375 N N . THR B 1 2 ? 28.479 108.047 -55.943 1.00 132.18 2 THR B N 1
ATOM 1376 C CA . THR B 1 2 ? 29.315 106.944 -55.475 1.00 137.56 2 THR B CA 1
ATOM 1377 C C . THR B 1 2 ? 28.695 105.552 -55.725 1.00 142.91 2 THR B C 1
ATOM 1378 O O . THR B 1 2 ? 29.396 104.637 -56.177 1.00 143.17 2 THR B O 1
ATOM 1382 N N . GLY B 1 3 ? 27.401 105.413 -55.422 1.00 136.61 3 GLY B N 1
ATOM 1383 C CA . GLY B 1 3 ? 26.618 104.195 -55.637 1.00 137.17 3 GLY B CA 1
ATOM 1384 C C . GLY B 1 3 ? 25.638 104.416 -56.775 1.00 132.09 3 GLY B C 1
ATOM 1385 O O . GLY B 1 3 ? 26.059 104.792 -57.877 1.00 130.26 3 GLY B O 1
ATOM 1386 N N . ILE B 1 4 ? 24.319 104.262 -56.507 1.00 121.82 4 ILE B N 1
ATOM 1387 C CA . ILE B 1 4 ? 23.265 104.505 -57.508 1.00 114.73 4 ILE B CA 1
ATOM 1388 C C . ILE B 1 4 ? 23.273 105.938 -57.998 1.00 113.61 4 ILE B C 1
ATOM 1389 O O . ILE B 1 4 ? 23.434 106.866 -57.202 1.00 112.00 4 ILE B O 1
ATOM 1394 N N . GLU B 1 5 ? 23.114 106.110 -59.317 1.00 106.91 5 GLU B N 1
ATOM 1395 C CA . GLU B 1 5 ? 23.045 107.405 -59.961 1.00 100.97 5 GLU B CA 1
ATOM 1396 C C . GLU B 1 5 ? 21.803 108.150 -59.436 1.00 98.71 5 GLU B C 1
ATOM 1397 O O . GLU B 1 5 ? 20.734 107.555 -59.293 1.00 97.92 5 GLU B O 1
ATOM 1403 N N . GLY B 1 6 ? 21.991 109.416 -59.081 1.00 90.47 6 GLY B N 1
ATOM 1404 C CA . GLY B 1 6 ? 20.941 110.248 -58.513 1.00 86.96 6 GLY B CA 1
ATOM 1405 C C . GLY B 1 6 ? 19.850 110.533 -59.520 1.00 88.04 6 GLY B C 1
ATOM 1406 O O . GLY B 1 6 ? 20.138 110.822 -60.690 1.00 84.72 6 GLY B O 1
ATOM 1407 N N . ARG B 1 7 ? 18.587 110.435 -59.072 1.00 85.04 7 ARG B N 1
ATOM 1408 C CA . ARG B 1 7 ? 17.425 110.697 -59.917 1.00 82.52 7 ARG B CA 1
ATOM 1409 C C . ARG B 1 7 ? 17.454 112.133 -60.381 1.00 83.21 7 ARG B C 1
ATOM 1410 O O . ARG B 1 7 ? 17.732 113.053 -59.597 1.00 81.58 7 ARG B O 1
ATOM 1418 N N . LYS B 1 8 ? 17.228 112.322 -61.679 1.00 78.40 8 LYS B N 1
ATOM 1419 C CA . LYS B 1 8 ? 17.177 113.642 -62.262 1.00 74.32 8 LYS B CA 1
ATOM 1420 C C . LYS B 1 8 ? 15.866 114.310 -61.813 1.00 77.87 8 LYS B C 1
ATOM 1421 O O . LYS B 1 8 ? 14.797 113.685 -61.890 1.00 78.69 8 LYS B O 1
ATOM 1427 N N . PRO B 1 9 ? 15.924 115.574 -61.349 1.00 72.31 9 PRO B N 1
ATOM 1428 C CA . PRO B 1 9 ? 14.677 116.267 -60.966 1.00 70.79 9 PRO B CA 1
ATOM 1429 C C . PRO B 1 9 ? 13.913 116.708 -62.203 1.00 75.10 9 PRO B C 1
ATOM 1430 O O . PRO B 1 9 ? 14.435 116.618 -63.317 1.00 73.26 9 PRO B O 1
ATOM 1434 N N . THR B 1 10 ? 12.690 117.206 -62.015 1.00 73.52 10 THR B N 1
ATOM 1435 C CA . THR B 1 10 ? 11.980 117.812 -63.141 1.00 71.85 10 THR B CA 1
ATOM 1436 C C . THR B 1 10 ? 12.632 119.182 -63.269 1.00 70.42 10 THR B C 1
ATOM 1437 O O . THR B 1 10 ? 13.235 119.643 -62.297 1.00 67.44 10 THR B O 1
ATOM 1441 N N . CYS B 1 11 ? 12.604 119.793 -64.452 1.00 67.98 11 CYS B N 1
ATOM 1442 C CA . CYS B 1 11 ? 13.212 121.129 -64.610 1.00 66.47 11 CYS B CA 1
ATOM 1443 C C . CYS B 1 11 ? 12.449 122.175 -63.830 1.00 71.54 11 CYS B C 1
ATOM 1444 O O . CYS B 1 11 ? 13.059 123.067 -63.235 1.00 70.41 11 CYS B O 1
ATOM 1447 N N . ASP B 1 12 ? 11.129 121.955 -63.693 1.00 71.71 12 ASP B N 1
ATOM 1448 C CA . ASP B 1 12 ? 10.225 122.770 -62.892 1.00 72.33 12 ASP B CA 1
ATOM 1449 C C . ASP B 1 12 ? 10.632 122.699 -61.401 1.00 77.93 12 ASP B C 1
ATOM 1450 O O . ASP B 1 12 ? 10.503 123.687 -60.702 1.00 78.49 12 ASP B O 1
ATOM 1455 N N . GLU B 1 13 ? 11.195 121.564 -60.952 1.00 75.37 13 GLU B N 1
ATOM 1456 C CA . GLU B 1 13 ? 11.702 121.341 -59.592 1.00 75.29 13 GLU B CA 1
ATOM 1457 C C . GLU B 1 13 ? 13.111 121.963 -59.406 1.00 74.63 13 GLU B C 1
ATOM 1458 O O . GLU B 1 13 ? 13.369 122.597 -58.379 1.00 74.36 13 GLU B O 1
ATOM 1464 N N . LYS B 1 14 ? 14.026 121.737 -60.375 1.00 68.37 14 LYS B N 1
ATOM 1465 C CA . LYS B 1 14 ? 15.408 122.226 -60.345 1.00 66.58 14 LYS B CA 1
ATOM 1466 C C . LYS B 1 14 ? 15.469 123.753 -60.392 1.00 70.23 14 LYS B C 1
ATOM 1467 O O . LYS B 1 14 ? 16.320 124.351 -59.728 1.00 71.07 14 LYS B O 1
ATOM 1473 N N . TYR B 1 15 ? 14.587 124.370 -61.191 1.00 64.02 15 TYR B N 1
ATOM 1474 C CA . TYR B 1 15 ? 14.570 125.813 -61.364 1.00 61.33 15 TYR B CA 1
ATOM 1475 C C . TYR B 1 15 ? 13.520 126.534 -60.507 1.00 67.79 15 TYR B C 1
ATOM 1476 O O . TYR B 1 15 ? 12.886 127.497 -60.946 1.00 66.75 15 TYR B O 1
ATOM 1485 N N . ALA B 1 16 ? 13.397 126.063 -59.251 1.00 66.26 16 ALA B N 1
ATOM 1486 C CA . ALA B 1 16 ? 12.502 126.572 -58.222 1.00 65.44 16 ALA B CA 1
ATOM 1487 C C . ALA B 1 16 ? 13.055 127.871 -57.714 1.00 67.29 16 ALA B C 1
ATOM 1488 O O . ALA B 1 16 ? 12.305 128.848 -57.580 1.00 65.50 16 ALA B O 1
ATOM 1490 N N . ASN B 1 17 ? 14.388 127.895 -57.457 1.00 63.51 17 ASN B N 1
ATOM 1491 C CA . ASN B 1 17 ? 15.079 129.102 -56.978 1.00 60.85 17 ASN B CA 1
ATOM 1492 C C . ASN B 1 17 ? 15.451 130.058 -58.108 1.00 65.14 17 ASN B C 1
ATOM 1493 O O . ASN B 1 17 ? 16.273 130.970 -57.894 1.00 64.24 17 ASN B O 1
ATOM 1498 N N . ILE B 1 18 ? 14.782 129.928 -59.295 1.00 62.90 18 ILE B N 1
ATOM 1499 C CA . ILE B 1 18 ? 15.093 130.823 -60.427 1.00 60.56 18 ILE B CA 1
ATOM 1500 C C . ILE B 1 18 ? 14.704 132.299 -60.268 1.00 60.33 18 ILE B C 1
ATOM 1501 O O . ILE B 1 18 ? 13.526 132.664 -60.275 1.00 60.37 18 ILE B O 1
ATOM 1506 N N . THR B 1 19 ? 15.728 133.148 -60.186 1.00 54.03 19 THR B N 1
ATOM 1507 C CA . THR B 1 19 ? 15.581 134.600 -60.151 1.00 51.62 19 THR B CA 1
ATOM 1508 C C . THR B 1 19 ? 16.119 135.192 -61.464 1.00 53.02 19 THR B C 1
ATOM 1509 O O . THR B 1 19 ? 16.931 134.572 -62.165 1.00 51.69 19 THR B O 1
ATOM 1513 N N . VAL B 1 20 ? 15.675 136.413 -61.759 1.00 47.50 20 VAL B N 1
ATOM 1514 C CA . VAL B 1 20 ? 15.993 137.150 -62.967 1.00 46.04 20 VAL B CA 1
ATOM 1515 C C . VAL B 1 20 ? 16.451 138.562 -62.600 1.00 49.10 20 VAL B C 1
ATOM 1516 O O . VAL B 1 20 ? 15.895 139.164 -61.683 1.00 48.07 20 VAL B O 1
ATOM 1520 N N . ASP B 1 21 ? 17.431 139.099 -63.331 1.00 46.19 21 ASP B N 1
ATOM 1521 C CA . ASP B 1 21 ? 17.823 140.495 -63.192 1.00 46.16 21 ASP B CA 1
ATOM 1522 C C . ASP B 1 21 ? 17.478 141.187 -64.503 1.00 46.12 21 ASP B C 1
ATOM 1523 O O . ASP B 1 21 ? 17.692 140.614 -65.569 1.00 45.40 21 ASP B O 1
ATOM 1528 N N . TYR B 1 22 ? 16.891 142.376 -64.417 1.00 41.69 22 TYR B N 1
ATOM 1529 C CA . TYR B 1 22 ? 16.501 143.167 -65.594 1.00 41.47 22 TYR B CA 1
ATOM 1530 C C . TYR B 1 22 ? 17.518 144.236 -65.917 1.00 45.98 22 TYR B C 1
ATOM 1531 O O . TYR B 1 22 ? 17.827 145.054 -65.057 1.00 46.05 22 TYR B O 1
ATOM 1540 N N . LEU B 1 23 ? 18.074 144.188 -67.127 1.00 44.38 23 LEU B N 1
ATOM 1541 C CA . LEU B 1 23 ? 19.087 145.144 -67.583 1.00 46.00 23 LEU B CA 1
ATOM 1542 C C . LEU B 1 23 ? 18.509 145.925 -68.759 1.00 48.36 23 LEU B C 1
ATOM 1543 O O . LEU B 1 23 ? 18.195 145.335 -69.800 1.00 48.34 23 LEU B O 1
ATOM 1548 N N . TYR B 1 24 ? 18.319 147.246 -68.563 1.00 42.72 24 TYR B N 1
ATOM 1549 C CA . TYR B 1 24 ? 17.767 148.144 -69.575 1.00 40.75 24 TYR B CA 1
ATOM 1550 C C . TYR B 1 24 ? 18.796 148.595 -70.565 1.00 44.83 24 TYR B C 1
ATOM 1551 O O . TYR B 1 24 ? 19.904 148.968 -70.182 1.00 45.41 24 TYR B O 1
ATOM 1560 N N . ASN B 1 25 ? 18.418 148.601 -71.839 1.00 39.92 25 ASN B N 1
ATOM 1561 C CA . ASN B 1 25 ? 19.246 149.135 -72.894 1.00 40.84 25 ASN B CA 1
ATOM 1562 C C . ASN B 1 25 ? 18.593 150.482 -73.289 1.00 46.50 25 ASN B C 1
ATOM 1563 O O . ASN B 1 25 ? 17.476 150.491 -73.828 1.00 44.92 25 ASN B O 1
ATOM 1568 N N . LYS B 1 26 ? 19.268 151.603 -72.971 1.00 45.57 26 LYS B N 1
ATOM 1569 C CA . LYS B 1 26 ? 18.762 152.960 -73.269 1.00 47.75 26 LYS B CA 1
ATOM 1570 C C . LYS B 1 26 ? 18.613 153.244 -74.778 1.00 51.05 26 LYS B C 1
ATOM 1571 O O . LYS B 1 26 ? 17.719 154.017 -75.163 1.00 50.99 26 LYS B O 1
ATOM 1577 N N . GLU B 1 27 ? 19.475 152.602 -75.617 1.00 45.83 27 GLU B N 1
ATOM 1578 C CA . GLU B 1 27 ? 19.481 152.729 -77.077 1.00 45.62 27 GLU B CA 1
ATOM 1579 C C . GLU B 1 27 ? 18.279 152.064 -77.710 1.00 46.79 27 GLU B C 1
ATOM 1580 O O . GLU B 1 27 ? 17.669 152.637 -78.617 1.00 46.48 27 GLU B O 1
ATOM 1586 N N . THR B 1 28 ? 17.952 150.843 -77.263 1.00 42.97 28 THR B N 1
ATOM 1587 C CA . THR B 1 28 ? 16.845 150.077 -77.840 1.00 42.66 28 THR B CA 1
ATOM 1588 C C . THR B 1 28 ? 15.528 150.325 -77.120 1.00 46.10 28 THR B C 1
ATOM 1589 O O . THR B 1 28 ? 14.480 150.028 -77.687 1.00 46.27 28 THR B O 1
ATOM 1593 N N . LYS B 1 29 ? 15.579 150.832 -75.877 1.00 43.44 29 LYS B N 1
ATOM 1594 C CA . LYS B 1 29 ? 14.400 151.048 -75.005 1.00 44.62 29 LYS B CA 1
ATOM 1595 C C . LYS B 1 29 ? 13.795 149.676 -74.607 1.00 47.49 29 LYS B C 1
ATOM 1596 O O . LYS B 1 29 ? 12.606 149.583 -74.301 1.00 50.44 29 LYS B O 1
ATOM 1602 N N . LEU B 1 30 ? 14.629 148.607 -74.644 1.00 39.15 30 LEU B N 1
ATOM 1603 C CA . LEU B 1 30 ? 14.249 147.230 -74.343 1.00 37.24 30 LEU B CA 1
ATOM 1604 C C . LEU B 1 30 ? 15.055 146.687 -73.176 1.00 38.86 30 LEU B C 1
ATOM 1605 O O . LEU B 1 30 ? 16.159 147.163 -72.899 1.00 36.32 30 LEU B O 1
ATOM 1610 N N . PHE B 1 31 ? 14.483 145.693 -72.489 1.00 35.49 31 PHE B N 1
ATOM 1611 C CA . PHE B 1 31 ? 15.118 145.042 -71.350 1.00 34.17 31 PHE B CA 1
ATOM 1612 C C . PHE B 1 31 ? 15.708 143.710 -71.770 1.00 39.27 31 PHE B C 1
ATOM 1613 O O . PHE B 1 31 ? 15.216 143.052 -72.684 1.00 36.74 31 PHE B O 1
ATOM 1621 N N . THR B 1 32 ? 16.754 143.307 -71.056 1.00 39.41 32 THR B N 1
ATOM 1622 C CA . THR B 1 32 ? 17.356 141.983 -71.123 1.00 39.95 32 THR B CA 1
ATOM 1623 C C . THR B 1 32 ? 17.056 141.350 -69.740 1.00 42.99 32 THR B C 1
ATOM 1624 O O . THR B 1 32 ? 17.261 141.994 -68.709 1.00 41.63 32 THR B O 1
ATOM 1628 N N . ALA B 1 33 ? 16.572 140.110 -69.725 1.00 41.67 33 ALA B N 1
ATOM 1629 C CA . ALA B 1 33 ? 16.345 139.368 -68.480 1.00 41.47 33 ALA B CA 1
ATOM 1630 C C . ALA B 1 33 ? 17.524 138.426 -68.331 1.00 44.27 33 ALA B C 1
ATOM 1631 O O . ALA B 1 33 ? 17.726 137.571 -69.188 1.00 43.02 33 ALA B O 1
ATOM 1633 N N . LYS B 1 34 ? 18.328 138.609 -67.286 1.00 42.72 34 LYS B N 1
ATOM 1634 C CA . LYS B 1 34 ? 19.443 137.702 -67.032 1.00 44.80 34 LYS B CA 1
ATOM 1635 C C . LYS B 1 34 ? 18.958 136.642 -66.037 1.00 49.02 34 LYS B C 1
ATOM 1636 O O . LYS B 1 34 ? 18.524 136.998 -64.936 1.00 46.91 34 LYS B O 1
ATOM 1642 N N . LEU B 1 35 ? 19.008 135.352 -66.447 1.00 48.25 35 LEU B N 1
ATOM 1643 C CA . LEU B 1 35 ? 18.619 134.204 -65.629 1.00 50.34 35 LEU B CA 1
ATOM 1644 C C . LEU B 1 35 ? 19.752 133.904 -64.644 1.00 55.59 35 LEU B C 1
ATOM 1645 O O . LEU B 1 35 ? 20.894 133.698 -65.063 1.00 55.89 35 LEU B O 1
ATOM 1650 N N . ASN B 1 36 ? 19.438 133.924 -63.339 1.00 52.58 36 ASN B N 1
ATOM 1651 C CA . ASN B 1 36 ? 20.435 133.682 -62.290 1.00 55.04 36 ASN B CA 1
ATOM 1652 C C . ASN B 1 36 ? 20.607 132.186 -62.051 1.00 62.07 36 ASN B C 1
ATOM 1653 O O . ASN B 1 36 ? 20.025 131.617 -61.125 1.00 60.58 36 ASN B O 1
ATOM 1658 N N . VAL B 1 37 ? 21.347 131.551 -62.968 1.00 62.79 37 VAL B N 1
ATOM 1659 C CA . VAL B 1 37 ? 21.681 130.126 -62.978 1.00 66.47 37 VAL B CA 1
ATOM 1660 C C . VAL B 1 37 ? 23.139 129.949 -63.398 1.00 75.20 37 VAL B C 1
ATOM 1661 O O . VAL B 1 37 ? 23.649 130.740 -64.192 1.00 73.91 37 VAL B O 1
ATOM 1665 N N . ASN B 1 38 ? 23.798 128.910 -62.877 1.00 76.79 38 ASN B N 1
ATOM 1666 C CA . ASN B 1 38 ? 25.192 128.614 -63.205 1.00 79.84 38 ASN B CA 1
ATOM 1667 C C . ASN B 1 38 ? 25.318 128.018 -64.624 1.00 85.37 38 ASN B C 1
ATOM 1668 O O . ASN B 1 38 ? 25.922 128.651 -65.500 1.00 85.48 38 ASN B O 1
ATOM 1673 N N . GLU B 1 39 ? 24.688 126.844 -64.848 1.00 81.29 39 GLU B N 1
ATOM 1674 C CA . GLU B 1 39 ? 24.664 126.090 -66.106 1.00 81.38 39 GLU B CA 1
ATOM 1675 C C . GLU B 1 39 ? 24.043 126.829 -67.311 1.00 82.47 39 GLU B C 1
ATOM 1676 O O . GLU B 1 39 ? 23.167 127.679 -67.135 1.00 79.27 39 GLU B O 1
ATOM 1682 N N . ASN B 1 40 ? 24.490 126.466 -68.533 1.00 79.75 40 ASN B N 1
ATOM 1683 C CA . ASN B 1 40 ? 23.970 127.000 -69.791 1.00 78.28 40 ASN B CA 1
ATOM 1684 C C . ASN B 1 40 ? 22.661 126.288 -70.132 1.00 80.77 40 ASN B C 1
ATOM 1685 O O . ASN B 1 40 ? 22.638 125.157 -70.621 1.00 82.00 40 ASN B O 1
ATOM 1690 N N . VAL B 1 41 ? 21.575 126.968 -69.785 1.00 74.41 41 VAL B N 1
ATOM 1691 C CA . VAL B 1 41 ? 20.176 126.587 -69.889 1.00 73.08 41 VAL B CA 1
ATOM 1692 C C . VAL B 1 41 ? 19.646 126.709 -71.335 1.00 76.13 41 VAL B C 1
ATOM 1693 O O . VAL B 1 41 ? 20.147 127.520 -72.111 1.00 75.13 41 VAL B O 1
ATOM 1697 N N . GLU B 1 42 ? 18.650 125.888 -71.694 1.00 73.87 42 GLU B N 1
ATOM 1698 C CA . GLU B 1 42 ? 18.015 125.921 -73.014 1.00 73.89 42 GLU B CA 1
ATOM 1699 C C . GLU B 1 42 ? 16.628 126.517 -72.860 1.00 80.78 42 GLU B C 1
ATOM 1700 O O . GLU B 1 42 ? 15.919 126.181 -71.907 1.00 78.97 42 GLU B O 1
ATOM 1706 N N . CYS B 1 43 ? 16.241 127.405 -73.794 1.00 81.71 43 CYS B N 1
ATOM 1707 C CA . CYS B 1 43 ? 14.921 128.026 -73.774 1.00 83.21 43 CYS B CA 1
ATOM 1708 C C . CYS B 1 43 ? 14.154 127.723 -75.029 1.00 93.23 43 CYS B C 1
ATOM 1709 O O . CYS B 1 43 ? 14.673 127.893 -76.137 1.00 93.18 43 CYS B O 1
ATOM 1712 N N . GLY B 1 44 ? 12.923 127.269 -74.833 1.00 95.14 44 GLY B N 1
ATOM 1713 C CA . GLY B 1 44 ? 11.979 126.938 -75.895 1.00 97.85 44 GLY B CA 1
ATOM 1714 C C . GLY B 1 44 ? 10.763 127.853 -75.845 1.00 105.80 44 GLY B C 1
ATOM 1715 O O . GLY B 1 44 ? 10.196 128.048 -74.767 1.00 105.81 44 GLY B O 1
ATOM 1716 N N . ASN B 1 45 ? 10.333 128.448 -76.978 1.00 104.35 45 ASN B N 1
ATOM 1717 C CA . ASN B 1 45 ? 10.906 128.355 -78.325 1.00 105.19 45 ASN B CA 1
ATOM 1718 C C . ASN B 1 45 ? 12.080 129.344 -78.420 1.00 108.77 45 ASN B C 1
ATOM 1719 O O . ASN B 1 45 ? 13.180 128.968 -78.841 1.00 108.96 45 ASN B O 1
ATOM 1724 N N . ASN B 1 46 ? 11.824 130.604 -77.981 1.00 104.12 46 ASN B N 1
ATOM 1725 C CA . ASN B 1 46 ? 12.715 131.772 -77.949 1.00 102.63 46 ASN B CA 1
ATOM 1726 C C . ASN B 1 46 ? 14.076 131.500 -77.317 1.00 104.55 46 ASN B C 1
ATOM 1727 O O . ASN B 1 46 ? 14.155 130.854 -76.277 1.00 105.37 46 ASN B O 1
ATOM 1732 N N . THR B 1 47 ? 15.139 131.995 -77.959 1.00 97.95 47 THR B N 1
ATOM 1733 C CA . THR B 1 47 ? 16.531 131.823 -77.536 1.00 96.38 47 THR B CA 1
ATOM 1734 C C . THR B 1 47 ? 16.869 132.571 -76.232 1.00 93.42 47 THR B C 1
ATOM 1735 O O . THR B 1 47 ? 16.251 133.593 -75.910 1.00 91.54 47 THR B O 1
ATOM 1739 N N . CYS B 1 48 ? 17.840 132.029 -75.478 1.00 85.56 48 CYS B N 1
ATOM 1740 C CA . CYS B 1 48 ? 18.373 132.633 -74.267 1.00 82.74 48 CYS B CA 1
ATOM 1741 C C . CYS B 1 48 ? 19.890 132.413 -74.170 1.00 85.17 48 CYS B C 1
ATOM 1742 O O . CYS B 1 48 ? 20.417 131.784 -73.230 1.00 86.30 48 CYS B O 1
ATOM 1745 N N . THR B 1 49 ? 20.584 132.955 -75.189 1.00 78.66 49 THR B N 1
ATOM 1746 C CA . THR B 1 49 ? 22.038 132.922 -75.340 1.00 78.56 49 THR B CA 1
ATOM 1747 C C . THR B 1 49 ? 22.719 133.602 -74.163 1.00 79.15 49 THR B C 1
ATOM 1748 O O . THR B 1 49 ? 22.342 134.717 -73.791 1.00 78.55 49 THR B O 1
ATOM 1752 N N . ASN B 1 50 ? 23.679 132.889 -73.533 1.00 73.75 50 ASN B N 1
ATOM 1753 C CA . ASN B 1 50 ? 24.452 133.299 -72.350 1.00 72.32 50 ASN B CA 1
ATOM 1754 C C . ASN B 1 50 ? 23.534 133.555 -71.132 1.00 70.67 50 ASN B C 1
ATOM 1755 O O . ASN B 1 50 ? 23.835 134.412 -70.293 1.00 70.50 50 ASN B O 1
ATOM 1760 N N . ASN B 1 51 ? 22.417 132.785 -71.037 1.00 63.09 51 ASN B N 1
ATOM 1761 C CA . ASN B 1 51 ? 21.394 132.854 -69.976 1.00 60.40 51 ASN B CA 1
ATOM 1762 C C . ASN B 1 51 ? 20.688 134.229 -69.896 1.00 61.12 51 ASN B C 1
ATOM 1763 O O . ASN B 1 51 ? 20.321 134.704 -68.815 1.00 59.96 51 ASN B O 1
ATOM 1768 N N . GLU B 1 52 ? 20.505 134.864 -71.057 1.00 56.90 52 GLU B N 1
ATOM 1769 C CA . GLU B 1 52 ? 19.885 136.184 -71.167 1.00 54.14 52 GLU B CA 1
ATOM 1770 C C . GLU B 1 52 ? 18.744 136.155 -72.177 1.00 55.25 52 GLU B C 1
ATOM 1771 O O . GLU B 1 52 ? 18.927 135.646 -73.286 1.00 55.17 52 GLU B O 1
ATOM 1777 N N . VAL B 1 53 ? 17.571 136.688 -71.797 1.00 49.01 53 VAL B N 1
ATOM 1778 C CA . VAL B 1 53 ? 16.430 136.820 -72.715 1.00 48.29 53 VAL B CA 1
ATOM 1779 C C . VAL B 1 53 ? 16.428 138.302 -73.131 1.00 51.60 53 VAL B C 1
ATOM 1780 O O . VAL B 1 53 ? 16.239 139.168 -72.288 1.00 48.57 53 VAL B O 1
ATOM 1784 N N . HIS B 1 54 ? 16.721 138.581 -74.400 1.00 52.27 54 HIS B N 1
ATOM 1785 C CA . HIS B 1 54 ? 16.843 139.951 -74.937 1.00 53.38 54 HIS B CA 1
ATOM 1786 C C . HIS B 1 54 ? 15.570 140.511 -75.539 1.00 52.06 54 HIS B C 1
ATOM 1787 O O . HIS B 1 54 ? 14.657 139.765 -75.891 1.00 50.65 54 HIS B O 1
ATOM 1794 N N . ASN B 1 55 ? 15.564 141.839 -75.736 1.00 47.22 55 ASN B N 1
ATOM 1795 C CA . ASN B 1 55 ? 14.524 142.572 -76.443 1.00 46.03 55 ASN B CA 1
ATOM 1796 C C . ASN B 1 55 ? 13.123 142.403 -75.875 1.00 45.96 55 ASN B C 1
ATOM 1797 O O . ASN B 1 55 ? 12.176 142.126 -76.609 1.00 46.32 55 ASN B O 1
ATOM 1802 N N . LEU B 1 56 ? 12.999 142.585 -74.567 1.00 39.08 56 LEU B N 1
ATOM 1803 C CA . LEU B 1 56 ? 11.717 142.507 -73.881 1.00 37.59 56 LEU B CA 1
ATOM 1804 C C . LEU B 1 56 ? 11.139 143.924 -73.745 1.00 39.83 56 LEU B C 1
ATOM 1805 O O . LEU B 1 56 ? 11.804 144.835 -73.242 1.00 39.76 56 LEU B O 1
ATOM 1810 N N . THR B 1 57 ? 9.889 144.094 -74.166 1.00 35.89 57 THR B N 1
ATOM 1811 C CA . THR B 1 57 ? 9.155 145.352 -74.043 1.00 35.40 57 THR B CA 1
ATOM 1812 C C . THR B 1 57 ? 8.794 145.545 -72.572 1.00 36.81 57 THR B C 1
ATOM 1813 O O . THR B 1 57 ? 8.408 144.605 -71.887 1.00 36.92 57 THR B O 1
ATOM 1817 N N . GLU B 1 58 ? 8.894 146.759 -72.114 1.00 35.04 58 GLU B N 1
ATOM 1818 C CA . GLU B 1 58 ? 8.569 147.168 -70.761 1.00 35.31 58 GLU B CA 1
ATOM 1819 C C . GLU B 1 58 ? 7.089 146.878 -70.467 1.00 44.13 58 GLU B C 1
ATOM 1820 O O . GLU B 1 58 ? 6.254 146.943 -71.375 1.00 45.94 58 GLU B O 1
ATOM 1826 N N . CYS B 1 59 ? 6.782 146.498 -69.221 1.00 41.61 59 CYS B N 1
ATOM 1827 C CA . CYS B 1 59 ? 5.410 146.294 -68.758 1.00 43.42 59 CYS B CA 1
ATOM 1828 C C . CYS B 1 59 ? 4.582 145.261 -69.522 1.00 49.46 59 CYS B C 1
ATOM 1829 O O . CYS B 1 59 ? 3.368 145.384 -69.599 1.00 53.16 59 CYS B O 1
ATOM 1832 N N . LYS B 1 60 ? 5.236 144.248 -70.071 1.00 44.20 60 LYS B N 1
ATOM 1833 C CA . LYS B 1 60 ? 4.587 143.178 -70.818 1.00 44.59 60 LYS B CA 1
ATOM 1834 C C . LYS B 1 60 ? 5.086 141.869 -70.273 1.00 47.50 60 LYS B C 1
ATOM 1835 O O . LYS B 1 60 ? 6.288 141.732 -70.011 1.00 45.69 60 LYS B O 1
ATOM 1841 N N . ASN B 1 61 ? 4.174 140.913 -70.065 1.00 45.88 61 ASN B N 1
ATOM 1842 C CA . ASN B 1 61 ? 4.591 139.592 -69.598 1.00 46.72 61 ASN B CA 1
ATOM 1843 C C . ASN B 1 61 ? 5.092 138.811 -70.791 1.00 54.17 61 ASN B C 1
ATOM 1844 O O . ASN B 1 61 ? 4.530 138.899 -71.893 1.00 54.94 61 ASN B O 1
ATOM 1849 N N . ALA B 1 62 ? 6.207 138.136 -70.591 1.00 51.60 62 ALA B N 1
ATOM 1850 C CA . ALA B 1 62 ? 6.836 137.269 -71.564 1.00 51.74 62 ALA B CA 1
ATOM 1851 C C . ALA B 1 62 ? 6.967 135.899 -70.889 1.00 56.60 62 ALA B C 1
ATOM 1852 O O . ALA B 1 62 ? 7.003 135.801 -69.660 1.00 54.41 62 ALA B O 1
ATOM 1854 N N . SER B 1 63 ? 6.973 134.845 -71.676 1.00 57.43 63 SER B N 1
ATOM 1855 C CA . SER B 1 63 ? 7.064 133.512 -71.095 1.00 59.83 63 SER B CA 1
ATOM 1856 C C . SER B 1 63 ? 8.255 132.787 -71.661 1.00 63.69 63 SER B C 1
ATOM 1857 O O . SER B 1 63 ? 8.492 132.827 -72.872 1.00 63.85 63 SER B O 1
ATOM 1860 N N . VAL B 1 64 ? 9.027 132.150 -70.776 1.00 59.67 64 VAL B N 1
ATOM 1861 C CA . VAL B 1 64 ? 10.208 131.383 -71.166 1.00 59.38 64 VAL B CA 1
ATOM 1862 C C . VAL B 1 64 ? 10.117 129.969 -70.561 1.00 62.43 64 VAL B C 1
ATOM 1863 O O . VAL B 1 64 ? 9.831 129.823 -69.377 1.00 62.06 64 VAL B O 1
ATOM 1867 N N . SER B 1 65 ? 10.317 128.944 -71.374 1.00 60.63 65 SER B N 1
ATOM 1868 C CA . SER B 1 65 ? 10.293 127.551 -70.900 1.00 62.57 65 SER B CA 1
ATOM 1869 C C . SER B 1 65 ? 11.736 127.081 -70.748 1.00 63.65 65 SER B C 1
ATOM 1870 O O . SER B 1 65 ? 12.490 127.042 -71.722 1.00 63.46 65 SER B O 1
ATOM 1873 N N . ILE B 1 66 ? 12.141 126.821 -69.510 1.00 58.02 66 ILE B N 1
ATOM 1874 C CA . ILE B 1 66 ? 13.521 126.474 -69.181 1.00 57.12 66 ILE B CA 1
ATOM 1875 C C . ILE B 1 66 ? 13.710 124.978 -68.944 1.00 62.71 66 ILE B C 1
ATOM 1876 O O . ILE B 1 66 ? 13.012 124.392 -68.117 1.00 64.51 66 ILE B O 1
ATOM 1881 N N . SER B 1 67 ? 14.681 124.383 -69.656 1.00 59.03 67 SER B N 1
ATOM 1882 C CA . SER B 1 67 ? 15.080 122.983 -69.512 1.00 62.05 67 SER B CA 1
ATOM 1883 C C . SER B 1 67 ? 16.624 122.872 -69.520 1.00 67.43 67 SER B C 1
ATOM 1884 O O . SER B 1 67 ? 17.303 123.860 -69.821 1.00 65.92 67 SER B O 1
ATOM 1887 N N . HIS B 1 68 ? 17.166 121.686 -69.169 1.00 66.21 68 HIS B N 1
ATOM 1888 C CA . HIS B 1 68 ? 18.603 121.391 -69.126 1.00 67.61 68 HIS B CA 1
ATOM 1889 C C . HIS B 1 68 ? 18.796 119.873 -69.089 1.00 73.76 68 HIS B C 1
ATOM 1890 O O . HIS B 1 68 ? 17.944 119.170 -68.534 1.00 73.75 68 HIS B O 1
ATOM 1897 N N . ASN B 1 69 ? 19.909 119.361 -69.680 1.00 71.69 69 ASN B N 1
ATOM 1898 C CA . ASN B 1 69 ? 20.191 117.918 -69.760 1.00 73.97 69 ASN B CA 1
ATOM 1899 C C . ASN B 1 69 ? 20.192 117.222 -68.398 1.00 77.70 69 ASN B C 1
ATOM 1900 O O . ASN B 1 69 ? 19.839 116.048 -68.320 1.00 78.67 69 ASN B O 1
ATOM 1905 N N . SER B 1 70 ? 20.511 117.973 -67.328 1.00 72.62 70 SER B N 1
ATOM 1906 C CA . SER B 1 70 ? 20.536 117.494 -65.947 1.00 73.80 70 SER B CA 1
ATOM 1907 C C . SER B 1 70 ? 19.131 117.343 -65.317 1.00 77.63 70 SER B C 1
ATOM 1908 O O . SER B 1 70 ? 19.037 116.934 -64.159 1.00 79.72 70 SER B O 1
ATOM 1911 N N . CYS B 1 71 ? 18.053 117.697 -66.048 1.00 72.08 71 CYS B N 1
ATOM 1912 C CA . CYS B 1 71 ? 16.691 117.574 -65.527 1.00 72.46 71 CYS B CA 1
ATOM 1913 C C . CYS B 1 71 ? 15.678 117.068 -66.535 1.00 74.95 71 CYS B C 1
ATOM 1914 O O . CYS B 1 71 ? 15.842 117.261 -67.738 1.00 73.47 71 CYS B O 1
ATOM 1917 N N . THR B 1 72 ? 14.609 116.453 -66.038 1.00 73.08 72 THR B N 1
ATOM 1918 C CA . THR B 1 72 ? 13.556 115.885 -66.881 1.00 74.57 72 THR B CA 1
ATOM 1919 C C . THR B 1 72 ? 12.375 116.848 -67.077 1.00 77.01 72 THR B C 1
ATOM 1920 O O . THR B 1 72 ? 12.326 117.909 -66.445 1.00 72.94 72 THR B O 1
ATOM 1924 N N . ALA B 1 73 ? 11.415 116.458 -67.936 1.00 76.30 73 ALA B N 1
ATOM 1925 C CA . ALA B 1 73 ? 10.182 117.200 -68.186 1.00 76.03 73 ALA B CA 1
ATOM 1926 C C . ALA B 1 73 ? 9.277 117.116 -66.920 1.00 85.64 73 ALA B C 1
ATOM 1927 O O . ALA B 1 73 ? 9.399 116.142 -66.170 1.00 89.20 73 ALA B O 1
ATOM 1929 N N . PRO B 1 74 ? 8.403 118.106 -66.610 1.00 81.81 74 PRO B N 1
ATOM 1930 C CA . PRO B 1 74 ? 8.100 119.340 -67.359 1.00 78.68 74 PRO B CA 1
ATOM 1931 C C . PRO B 1 74 ? 9.170 120.407 -67.251 1.00 78.78 74 PRO B C 1
ATOM 1932 O O . PRO B 1 74 ? 9.867 120.521 -66.235 1.00 76.75 74 PRO B O 1
ATOM 1936 N N . ASP B 1 75 ? 9.225 121.240 -68.291 1.00 74.08 75 ASP B N 1
ATOM 1937 C CA . ASP B 1 75 ? 10.077 122.418 -68.379 1.00 71.13 75 ASP B CA 1
ATOM 1938 C C . ASP B 1 75 ? 9.615 123.412 -67.327 1.00 72.80 75 ASP B C 1
ATOM 1939 O O . ASP B 1 75 ? 8.425 123.451 -67.001 1.00 73.14 75 ASP B O 1
ATOM 1944 N N . LYS B 1 76 ? 10.535 124.225 -66.810 1.00 67.21 76 LYS B N 1
ATOM 1945 C CA . LYS B 1 76 ? 10.168 125.277 -65.882 1.00 65.60 76 LYS B CA 1
ATOM 1946 C C . LYS B 1 76 ? 9.622 126.431 -66.732 1.00 67.86 76 LYS B C 1
ATOM 1947 O O . LYS B 1 76 ? 10.367 127.042 -67.508 1.00 64.34 76 LYS B O 1
ATOM 1953 N N . THR B 1 77 ? 8.304 126.673 -66.639 1.00 65.46 77 THR B N 1
ATOM 1954 C CA . THR B 1 77 ? 7.687 127.792 -67.344 1.00 62.78 77 THR B CA 1
ATOM 1955 C C . THR B 1 77 ? 7.884 129.019 -66.451 1.00 61.23 77 THR B C 1
ATOM 1956 O O . THR B 1 77 ? 7.363 129.070 -65.332 1.00 60.21 77 THR B O 1
ATOM 1960 N N . LEU B 1 78 ? 8.713 129.954 -66.920 1.00 54.76 78 LEU B N 1
ATOM 1961 C CA . LEU B 1 78 ? 9.041 131.177 -66.192 1.00 53.17 78 LEU B CA 1
ATOM 1962 C C . LEU B 1 78 ? 8.351 132.377 -66.804 1.00 54.41 78 LEU B C 1
ATOM 1963 O O . LEU B 1 78 ? 8.521 132.644 -68.003 1.00 52.46 78 LEU B O 1
ATOM 1968 N N . ILE B 1 79 ? 7.572 133.091 -65.976 1.00 51.22 79 ILE B N 1
ATOM 1969 C CA . ILE B 1 79 ? 6.854 134.297 -66.398 1.00 50.11 79 ILE B CA 1
ATOM 1970 C C . ILE B 1 79 ? 7.717 135.497 -66.090 1.00 48.67 79 ILE B C 1
ATOM 1971 O O . ILE B 1 79 ? 8.070 135.711 -64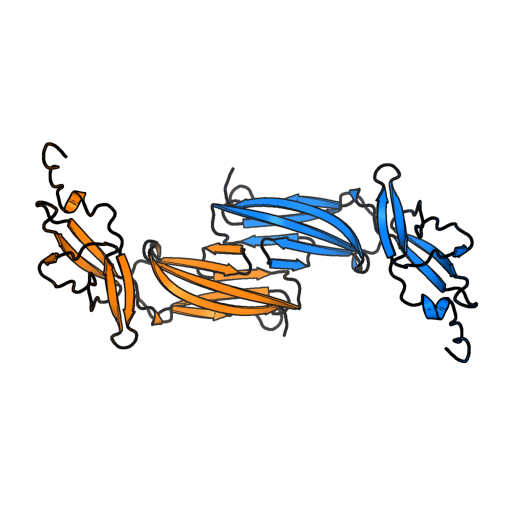.944 1.00 47.86 79 ILE B O 1
ATOM 1976 N N . LEU B 1 80 ? 8.086 136.254 -67.122 1.00 44.07 80 LEU B N 1
ATOM 1977 C CA . LEU B 1 80 ? 8.889 137.454 -66.955 1.00 41.81 80 LEU B CA 1
ATOM 1978 C C . LEU B 1 80 ? 7.943 138.645 -66.874 1.00 45.81 80 LEU B C 1
ATOM 1979 O O . LEU B 1 80 ? 7.310 138.973 -67.866 1.00 46.68 80 LEU B O 1
ATOM 1984 N N . ASP B 1 81 ? 7.791 139.235 -65.681 1.00 41.47 81 ASP B N 1
ATOM 1985 C CA . ASP B 1 81 ? 6.974 140.428 -65.485 1.00 42.89 81 ASP B CA 1
ATOM 1986 C C . ASP B 1 81 ? 7.966 141.595 -65.646 1.00 42.58 81 ASP B C 1
ATOM 1987 O O . ASP B 1 81 ? 8.663 141.984 -64.699 1.00 39.02 81 ASP B O 1
ATOM 1992 N N . VAL B 1 82 ? 8.084 142.085 -66.890 1.00 37.21 82 VAL B N 1
ATOM 1993 C CA . VAL B 1 82 ? 9.038 143.117 -67.265 1.00 33.49 82 VAL B CA 1
ATOM 1994 C C . VAL B 1 82 ? 8.698 144.491 -66.652 1.00 38.91 82 VAL B C 1
ATOM 1995 O O . VAL B 1 82 ? 7.531 144.874 -66.702 1.00 38.82 82 VAL B O 1
ATOM 1999 N N . PRO B 1 83 ? 9.692 145.201 -66.035 1.00 34.51 83 PRO B N 1
ATOM 2000 C CA . PRO B 1 83 ? 9.401 146.499 -65.385 1.00 33.99 83 PRO B CA 1
ATOM 2001 C C . PRO B 1 83 ? 9.191 147.674 -66.339 1.00 37.70 83 PRO B C 1
ATOM 2002 O O . PRO B 1 83 ? 9.387 147.522 -67.555 1.00 35.64 83 PRO B O 1
ATOM 2006 N N . PRO B 1 84 ? 8.826 148.880 -65.819 1.00 34.24 84 PRO B N 1
ATOM 2007 C CA . PRO B 1 84 ? 8.713 150.041 -66.728 1.00 34.84 84 PRO B CA 1
ATOM 2008 C C . PRO B 1 84 ? 10.099 150.539 -67.153 1.00 37.22 84 PRO B C 1
ATOM 2009 O O . PRO B 1 84 ? 11.097 150.171 -66.539 1.00 34.94 84 PRO B O 1
ATOM 2013 N N . GLY B 1 85 ? 10.145 151.297 -68.241 1.00 35.89 85 GLY B N 1
ATOM 2014 C CA . GLY B 1 85 ? 11.385 151.854 -68.777 1.00 37.04 85 GLY B CA 1
ATOM 2015 C C . GLY B 1 85 ? 12.046 152.776 -67.759 1.00 41.75 85 GLY B C 1
ATOM 2016 O O . GLY B 1 85 ? 11.376 153.592 -67.130 1.00 40.76 85 GLY B O 1
ATOM 2017 N N . VAL B 1 86 ? 13.346 152.630 -67.589 1.00 39.72 86 VAL B N 1
ATOM 2018 C CA . VAL B 1 86 ? 14.206 153.359 -66.660 1.00 41.53 86 VAL B CA 1
ATOM 2019 C C . VAL B 1 86 ? 14.127 154.879 -66.868 1.00 49.28 86 VAL B C 1
ATOM 2020 O O . VAL B 1 86 ? 14.051 155.623 -65.889 1.00 50.09 86 VAL B O 1
ATOM 2024 N N . GLU B 1 87 ? 14.013 155.329 -68.128 1.00 47.16 87 GLU B N 1
ATOM 2025 C CA . GLU B 1 87 ? 13.927 156.757 -68.436 1.00 47.71 87 GLU B CA 1
ATOM 2026 C C . GLU B 1 87 ? 12.565 157.376 -68.120 1.00 51.12 87 GLU B C 1
ATOM 2027 O O . GLU B 1 87 ? 12.398 158.585 -68.263 1.00 52.70 87 GLU B O 1
ATOM 2033 N N . LYS B 1 88 ? 11.605 156.585 -67.643 1.00 45.92 88 LYS B N 1
ATOM 2034 C CA . LYS B 1 88 ? 10.286 157.126 -67.266 1.00 45.14 88 LYS B CA 1
ATOM 2035 C C . LYS B 1 88 ? 10.271 157.694 -65.820 1.00 46.34 88 LYS B C 1
ATOM 2036 O O . LYS B 1 88 ? 9.274 158.270 -65.380 1.00 46.85 88 LYS B O 1
ATOM 2042 N N . PHE B 1 89 ? 11.401 157.552 -65.113 1.00 40.71 89 PHE B N 1
ATOM 2043 C CA . PHE B 1 89 ? 11.560 158.036 -63.746 1.00 40.27 89 PHE B CA 1
ATOM 2044 C C . PHE B 1 89 ? 12.721 159.014 -63.634 1.00 45.83 89 PHE B C 1
ATOM 2045 O O . PHE B 1 89 ? 13.821 158.759 -64.154 1.00 44.08 89 PHE B O 1
ATOM 2053 N N . GLN B 1 90 ? 12.507 160.060 -62.822 1.00 43.56 90 GLN B N 1
ATOM 2054 C CA . GLN B 1 90 ? 13.522 161.071 -62.559 1.00 44.52 90 GLN B CA 1
ATOM 2055 C C . GLN B 1 90 ? 13.610 161.417 -61.092 1.00 45.51 90 GLN B C 1
ATOM 2056 O O . GLN B 1 90 ? 12.603 161.772 -60.472 1.00 41.96 90 GLN B O 1
ATOM 2062 N N . LEU B 1 91 ? 14.814 161.322 -60.542 1.00 43.78 91 LEU B N 1
ATOM 2063 C CA . LEU B 1 91 ? 15.016 161.696 -59.154 1.00 44.77 91 LEU B CA 1
ATOM 2064 C C . LEU B 1 91 ? 15.172 163.225 -59.087 1.00 52.16 91 LEU B C 1
ATOM 2065 O O . LEU B 1 91 ? 16.092 163.782 -59.681 1.00 54.14 91 LEU B O 1
ATOM 2070 N N . HIS B 1 92 ? 14.190 163.890 -58.464 1.00 47.98 92 HIS B N 1
ATOM 2071 C CA . HIS B 1 92 ? 14.074 165.339 -58.342 1.00 48.70 92 HIS B CA 1
ATOM 2072 C C . HIS B 1 92 ? 14.375 165.796 -56.902 1.00 47.35 92 HIS B C 1
ATOM 2073 O O . HIS B 1 92 ? 13.943 165.167 -55.943 1.00 41.80 92 HIS B O 1
ATOM 2080 N N . ASP B 1 93 ? 15.113 166.905 -56.769 1.00 47.36 93 ASP B N 1
ATOM 2081 C CA . ASP B 1 93 ? 15.439 167.517 -55.488 1.00 45.75 93 ASP B CA 1
ATOM 2082 C C . ASP B 1 93 ? 14.375 168.572 -55.248 1.00 49.55 93 ASP B C 1
ATOM 2083 O O . ASP B 1 93 ? 14.350 169.562 -55.949 1.00 46.74 93 ASP B O 1
ATOM 2088 N N . CYS B 1 94 ? 13.451 168.323 -54.311 1.00 51.14 94 CYS B N 1
ATOM 2089 C CA . CYS B 1 94 ? 12.343 169.243 -54.012 1.00 53.22 94 CYS B CA 1
ATOM 2090 C C . CYS B 1 94 ? 12.668 170.187 -52.858 1.00 54.29 94 CYS B C 1
ATOM 2091 O O . CYS B 1 94 ? 11.762 170.865 -52.356 1.00 54.24 94 CYS B O 1
ATOM 2094 N N . THR B 1 95 ? 13.944 170.233 -52.416 1.00 49.09 95 THR B N 1
ATOM 2095 C CA . THR B 1 95 ? 14.335 171.084 -51.289 1.00 49.76 95 THR B CA 1
ATOM 2096 C C . THR B 1 95 ? 14.061 172.543 -51.600 1.00 57.90 95 THR B C 1
ATOM 2097 O O . THR B 1 95 ? 14.470 173.030 -52.654 1.00 57.92 95 THR B O 1
ATOM 2101 N N . GLN B 1 96 ? 13.316 173.215 -50.699 1.00 57.92 96 GLN B N 1
ATOM 2102 C CA . GLN B 1 96 ? 13.006 174.647 -50.793 1.00 61.61 96 GLN B CA 1
ATOM 2103 C C . GLN B 1 96 ? 14.290 175.379 -50.462 1.00 66.28 96 GLN B C 1
ATOM 2104 O O . GLN B 1 96 ? 14.865 175.132 -49.403 1.00 62.68 96 GLN B O 1
ATOM 2110 N N . VAL B 1 97 ? 14.783 176.208 -51.400 1.00 67.86 97 VAL B N 1
ATOM 2111 C CA . VAL B 1 97 ? 16.045 176.961 -51.283 1.00 70.64 97 VAL B CA 1
ATOM 2112 C C . VAL B 1 97 ? 16.213 177.767 -49.990 1.00 75.76 97 VAL B C 1
ATOM 2113 O O . VAL B 1 97 ? 17.332 177.898 -49.493 1.00 76.44 97 VAL B O 1
ATOM 2117 N N . GLU B 1 98 ? 15.106 178.310 -49.455 1.00 71.78 98 GLU B N 1
ATOM 2118 C CA . GLU B 1 98 ? 15.105 179.127 -48.240 1.00 71.73 98 GLU B CA 1
ATOM 2119 C C . GLU B 1 98 ? 15.327 178.293 -46.972 1.00 70.96 98 GLU B C 1
ATOM 2120 O O . GLU B 1 98 ? 15.723 178.833 -45.936 1.00 69.62 98 GLU B O 1
ATOM 2126 N N . LYS B 1 99 ? 15.069 176.970 -47.065 1.00 64.50 99 LYS B N 1
ATOM 2127 C CA . LYS B 1 99 ? 15.196 176.027 -45.963 1.00 60.97 99 LYS B CA 1
ATOM 2128 C C . LYS B 1 99 ? 16.240 174.919 -46.251 1.00 61.78 99 LYS B C 1
ATOM 2129 O O . LYS B 1 99 ? 16.226 173.879 -45.584 1.00 60.03 99 LYS B O 1
ATOM 2135 N N . ALA B 1 100 ? 17.148 175.153 -47.214 1.00 57.26 100 ALA B N 1
ATOM 2136 C CA . ALA B 1 100 ? 18.178 174.196 -47.646 1.00 56.24 100 ALA B CA 1
ATOM 2137 C C . ALA B 1 100 ? 19.220 173.847 -46.574 1.00 58.26 100 ALA B C 1
ATOM 2138 O O . ALA B 1 100 ? 19.866 172.805 -46.666 1.00 57.53 100 ALA B O 1
ATOM 2140 N N . ASP B 1 101 ? 19.405 174.729 -45.592 1.00 53.13 101 ASP B N 1
ATOM 2141 C CA . ASP B 1 101 ? 20.368 174.553 -44.516 1.00 51.58 101 ASP B CA 1
ATOM 2142 C C . ASP B 1 101 ? 19.869 173.577 -43.439 1.00 51.21 101 ASP B C 1
ATOM 2143 O O . ASP B 1 101 ? 20.662 173.123 -42.627 1.00 50.73 101 ASP B O 1
ATOM 2148 N N . THR B 1 102 ? 18.562 173.285 -43.402 1.00 44.83 102 THR B N 1
ATOM 2149 C CA . THR B 1 102 ? 18.001 172.423 -42.367 1.00 42.06 102 THR B CA 1
ATOM 2150 C C . THR B 1 102 ? 17.071 171.298 -42.912 1.00 42.92 102 THR B C 1
ATOM 2151 O O . THR B 1 102 ? 16.459 170.576 -42.128 1.00 39.62 102 THR B O 1
ATOM 2155 N N . THR B 1 103 ? 16.902 171.210 -44.220 1.00 41.40 103 THR B N 1
ATOM 2156 C CA . THR B 1 103 ? 15.976 170.243 -44.795 1.00 41.49 103 THR B CA 1
ATOM 2157 C C . THR B 1 103 ? 16.531 169.571 -46.039 1.00 45.56 103 THR B C 1
ATOM 2158 O O . THR B 1 103 ? 17.361 170.157 -46.744 1.00 47.34 103 THR B O 1
ATOM 2162 N N . ILE B 1 104 ? 16.022 168.370 -46.324 1.00 38.84 104 ILE B N 1
ATOM 2163 C CA . ILE B 1 104 ? 16.281 167.600 -47.542 1.00 39.65 104 ILE B CA 1
ATOM 2164 C C . ILE B 1 104 ? 14.907 167.124 -48.012 1.00 45.20 104 ILE B C 1
ATOM 2165 O O . ILE B 1 104 ? 14.149 166.583 -47.216 1.00 43.97 104 ILE B O 1
ATOM 2170 N N . CYS B 1 105 ? 14.590 167.332 -49.281 1.00 44.80 105 CYS B N 1
ATOM 2171 C CA . CYS B 1 105 ? 13.390 166.808 -49.906 1.00 45.38 105 CYS B CA 1
ATOM 2172 C C . CYS B 1 105 ? 13.840 166.150 -51.208 1.00 43.59 105 CYS B C 1
ATOM 2173 O O . CYS B 1 105 ? 14.468 166.804 -52.035 1.00 42.67 105 CYS B O 1
ATOM 2176 N N . LEU B 1 106 ? 13.560 164.860 -51.369 1.00 37.46 106 LEU B N 1
ATOM 2177 C CA . LEU B 1 106 ? 13.889 164.141 -52.604 1.00 39.17 106 LEU B CA 1
ATOM 2178 C C . LEU B 1 106 ? 12.643 163.394 -53.010 1.00 42.55 106 LEU B C 1
ATOM 2179 O O . LEU B 1 106 ? 11.947 162.825 -52.162 1.00 38.80 106 LEU B O 1
ATOM 2184 N N . LYS B 1 107 ? 12.375 163.374 -54.301 1.00 41.40 107 LYS B N 1
ATOM 2185 C CA . LYS B 1 107 ? 11.170 162.752 -54.821 1.00 41.99 107 LYS B CA 1
ATOM 2186 C C . LYS B 1 107 ? 11.424 162.149 -56.182 1.00 46.71 107 LYS B C 1
ATOM 2187 O O . LYS B 1 107 ? 12.010 162.810 -57.052 1.00 50.25 107 LYS B O 1
ATOM 2193 N N . TRP B 1 108 ? 10.913 160.935 -56.417 1.00 40.17 108 TRP B N 1
ATOM 2194 C CA . TRP B 1 108 ? 11.002 160.361 -57.756 1.00 39.10 108 TRP B CA 1
ATOM 2195 C C . TRP B 1 108 ? 9.811 160.877 -58.542 1.00 45.89 108 TRP B C 1
ATOM 2196 O O . TRP B 1 108 ? 8.683 160.885 -58.033 1.00 45.30 108 TRP B O 1
ATOM 2207 N N . LYS B 1 109 ? 10.075 161.380 -59.748 1.00 43.89 109 LYS B N 1
ATOM 2208 C CA . LYS B 1 109 ? 9.011 161.859 -60.621 1.00 45.46 109 LYS B CA 1
ATOM 2209 C C . LYS B 1 109 ? 8.775 160.836 -61.736 1.00 46.68 109 LYS B C 1
ATOM 2210 O O . LYS B 1 109 ? 9.720 160.275 -62.296 1.00 43.19 109 LYS B O 1
ATOM 2216 N N . ASN B 1 110 ? 7.527 160.531 -62.007 1.00 45.60 110 ASN B N 1
ATOM 2217 C CA . ASN B 1 110 ? 7.307 159.649 -63.129 1.00 47.20 110 ASN B CA 1
ATOM 2218 C C . ASN B 1 110 ? 6.923 160.539 -64.296 1.00 52.99 110 ASN B C 1
ATOM 2219 O O . ASN B 1 110 ? 5.877 161.183 -64.280 1.00 53.14 110 ASN B O 1
ATOM 2224 N N . ILE B 1 111 ? 7.924 160.773 -65.163 1.00 51.83 111 ILE B N 1
ATOM 2225 C CA . ILE B 1 111 ? 7.906 161.701 -66.301 1.00 54.38 111 ILE B CA 1
ATOM 2226 C C . ILE B 1 111 ? 7.119 161.252 -67.537 1.00 60.82 111 ILE B C 1
ATOM 2227 O O . ILE B 1 111 ? 6.837 162.069 -68.400 1.00 62.88 111 ILE B O 1
ATOM 2232 N N . GLU B 1 112 ? 6.745 159.960 -67.608 1.00 56.28 112 GLU B N 1
ATOM 2233 C CA . GLU B 1 112 ? 5.940 159.390 -68.684 1.00 56.27 112 GLU B CA 1
ATOM 2234 C C . GLU B 1 112 ? 5.120 158.257 -68.091 1.00 58.76 112 GLU B C 1
ATOM 2235 O O . GLU B 1 112 ? 5.571 157.583 -67.163 1.00 54.83 112 GLU B O 1
ATOM 2241 N N . THR B 1 113 ? 3.920 158.050 -68.616 1.00 56.83 113 THR B N 1
ATOM 2242 C CA . THR B 1 113 ? 3.041 156.984 -68.138 1.00 54.90 113 THR B CA 1
ATOM 2243 C C . THR B 1 113 ? 3.570 155.587 -68.535 1.00 53.59 113 THR B C 1
ATOM 2244 O O . THR B 1 113 ? 4.294 155.427 -69.522 1.00 51.31 113 THR B O 1
ATOM 2248 N N . PHE B 1 114 ? 3.201 154.584 -67.747 1.00 47.21 114 PHE B N 1
ATOM 2249 C CA . PHE B 1 114 ? 3.529 153.188 -67.998 1.00 44.31 114 PHE B CA 1
ATOM 2250 C C . PHE B 1 114 ? 2.336 152.365 -67.540 1.00 47.69 114 PHE B C 1
ATOM 2251 O O . PHE B 1 114 ? 1.582 152.813 -66.658 1.00 46.34 114 PHE B O 1
ATOM 2259 N N . THR B 1 115 ? 2.182 1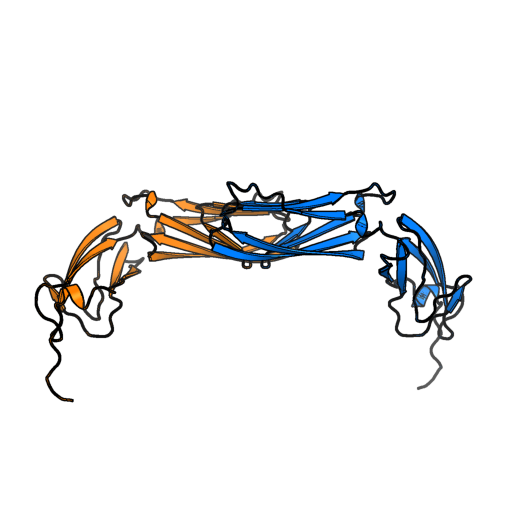51.163 -68.114 1.00 42.54 115 THR B N 1
ATOM 2260 C CA . THR B 1 115 ? 1.053 150.302 -67.786 1.00 44.10 115 THR B CA 1
ATOM 2261 C C . THR B 1 115 ? 1.222 149.407 -66.558 1.00 48.81 115 THR B C 1
ATOM 2262 O O . THR B 1 115 ? 0.208 148.973 -66.013 1.00 48.97 115 THR B O 1
ATOM 2266 N N . CYS B 1 116 ? 2.475 149.174 -66.095 1.00 45.04 116 CYS B N 1
ATOM 2267 C CA . CYS B 1 116 ? 2.766 148.373 -64.892 1.00 44.94 116 CYS B CA 1
ATOM 2268 C C . CYS B 1 116 ? 1.919 148.890 -63.711 1.00 46.91 116 CYS B C 1
ATOM 2269 O O . CYS B 1 116 ? 1.692 150.083 -63.600 1.00 47.21 116 CYS B O 1
ATOM 2272 N N . ASP B 1 117 ? 1.462 148.004 -62.862 1.00 44.70 117 ASP B N 1
ATOM 2273 C CA . ASP B 1 117 ? 0.680 148.323 -61.669 1.00 46.96 117 ASP B CA 1
ATOM 2274 C C . ASP B 1 117 ? 1.607 149.031 -60.665 1.00 52.42 117 ASP B C 1
ATOM 2275 O O . ASP B 1 117 ? 2.713 148.550 -60.405 1.00 51.72 117 ASP B O 1
ATOM 2280 N N . THR B 1 118 ? 1.173 150.179 -60.142 1.00 51.92 118 THR B N 1
ATOM 2281 C CA . THR B 1 118 ? 1.916 151.016 -59.178 1.00 51.35 118 THR B CA 1
ATOM 2282 C C . THR B 1 118 ? 2.092 150.299 -57.827 1.00 53.54 118 THR B C 1
ATOM 2283 O O . THR B 1 118 ? 3.078 150.548 -57.152 1.00 50.70 118 THR B O 1
ATOM 2287 N N . GLN B 1 119 ? 1.187 149.363 -57.472 1.00 52.00 119 GLN B N 1
ATOM 2288 C CA . GLN B 1 119 ? 1.273 148.626 -56.206 1.00 52.04 119 GLN B CA 1
ATOM 2289 C C . GLN B 1 119 ? 2.527 147.718 -56.127 1.00 54.10 119 GLN B C 1
ATOM 2290 O O . GLN B 1 119 ? 2.919 147.289 -55.042 1.00 54.82 119 GLN B O 1
ATOM 2296 N N . ASN B 1 120 ? 3.137 147.441 -57.296 1.00 46.90 120 ASN B N 1
ATOM 2297 C CA . ASN B 1 120 ? 4.297 146.571 -57.450 1.00 44.48 120 ASN B CA 1
ATOM 2298 C C . ASN B 1 120 ? 5.611 147.304 -57.495 1.00 43.06 120 ASN B C 1
ATOM 2299 O O . ASN B 1 120 ? 6.679 146.674 -57.539 1.00 40.95 120 ASN B O 1
ATOM 2304 N N . ILE B 1 121 ? 5.529 148.639 -57.463 1.00 36.98 121 ILE B N 1
ATOM 2305 C CA . ILE B 1 121 ? 6.689 149.503 -57.522 1.00 36.75 121 ILE B CA 1
ATOM 2306 C C . ILE B 1 121 ? 7.005 150.036 -56.139 1.00 42.06 121 ILE B C 1
ATOM 2307 O O . ILE B 1 121 ? 6.132 150.593 -55.461 1.00 42.90 121 ILE B O 1
ATOM 2312 N N . THR B 1 122 ? 8.245 149.831 -55.709 1.00 37.31 122 THR B N 1
ATOM 2313 C CA . THR B 1 122 ? 8.684 150.376 -54.435 1.00 36.83 122 THR B CA 1
ATOM 2314 C C . THR B 1 122 ? 9.919 151.281 -54.623 1.00 36.00 122 THR B C 1
ATOM 2315 O O . THR B 1 122 ? 10.810 150.959 -55.390 1.00 33.79 122 THR B O 1
ATOM 2319 N N . TYR B 1 123 ? 9.943 152.424 -53.935 1.00 31.23 123 TYR B N 1
ATOM 2320 C CA . TYR B 1 123 ? 11.048 153.372 -53.984 1.00 30.90 123 TYR B CA 1
ATOM 2321 C C . TYR B 1 123 ? 11.776 153.299 -52.669 1.00 36.03 123 TYR B C 1
ATOM 2322 O O . TYR B 1 123 ? 11.132 153.313 -51.630 1.00 36.23 123 TYR B O 1
ATOM 2331 N N . ARG B 1 124 ? 13.111 153.162 -52.703 1.00 31.87 124 ARG B N 1
ATOM 2332 C CA . ARG B 1 124 ? 13.916 153.072 -51.482 1.00 30.45 124 ARG B CA 1
ATOM 2333 C C . ARG B 1 124 ? 14.978 154.115 -51.494 1.00 31.77 124 ARG B C 1
ATOM 2334 O O . ARG B 1 124 ? 15.528 154.402 -52.548 1.00 32.25 124 ARG B O 1
ATOM 2342 N N . PHE B 1 125 ? 15.259 154.715 -50.327 1.00 27.52 125 PHE B N 1
ATOM 2343 C CA . PHE B 1 125 ? 16.285 155.754 -50.193 1.00 26.85 125 PHE B CA 1
ATOM 2344 C C . PHE B 1 125 ? 17.162 155.422 -49.014 1.00 33.55 125 PHE B C 1
ATOM 2345 O O . PHE B 1 125 ? 16.678 154.901 -48.017 1.00 32.94 125 PHE B O 1
ATOM 2353 N N . GLN B 1 126 ? 18.430 155.785 -49.114 1.00 32.40 126 GLN B N 1
ATOM 2354 C CA . GLN B 1 126 ? 19.393 155.689 -48.040 1.00 33.34 126 GLN B CA 1
ATOM 2355 C C . GLN B 1 126 ? 20.142 157.008 -47.999 1.00 37.37 126 GLN B C 1
ATOM 2356 O O . GLN B 1 126 ? 20.834 157.323 -48.957 1.00 35.13 126 GLN B O 1
ATOM 2362 N N . CYS B 1 127 ? 19.939 157.793 -46.920 1.00 36.58 127 CYS B N 1
ATOM 2363 C CA . CYS B 1 127 ? 20.593 159.068 -46.624 1.00 39.40 127 CYS B CA 1
ATOM 2364 C C . CYS B 1 127 ? 21.314 158.829 -45.338 1.00 40.31 127 CYS B C 1
ATOM 2365 O O . CYS B 1 127 ? 20.691 158.464 -44.337 1.00 34.19 127 CYS B O 1
ATOM 2368 N N . GLY B 1 128 ? 22.626 159.038 -45.367 1.00 40.73 128 GLY B N 1
ATOM 2369 C CA . GLY B 1 128 ? 23.481 158.666 -44.255 1.00 41.96 128 GLY B CA 1
ATOM 2370 C C . GLY B 1 128 ? 23.357 157.153 -44.265 1.00 47.09 128 GLY B C 1
ATOM 2371 O O . GLY B 1 128 ? 23.530 156.504 -45.327 1.00 47.45 128 GLY B O 1
ATOM 2372 N N . ASN B 1 129 ? 22.888 156.625 -43.136 1.00 40.30 129 ASN B N 1
ATOM 2373 C CA . ASN B 1 129 ? 22.558 155.220 -42.982 1.00 39.00 129 ASN B CA 1
ATOM 2374 C C . ASN B 1 129 ? 21.060 155.028 -42.693 1.00 40.07 129 ASN B C 1
ATOM 2375 O O . ASN B 1 129 ? 20.667 153.915 -42.401 1.00 41.24 129 ASN B O 1
ATOM 2380 N N . MET B 1 130 ? 20.219 156.078 -42.809 1.00 37.36 130 MET B N 1
ATOM 2381 C CA . MET B 1 130 ? 18.761 155.975 -42.600 1.00 36.51 130 MET B CA 1
ATOM 2382 C C . MET B 1 130 ? 18.157 155.436 -43.898 1.00 34.54 130 MET B C 1
ATOM 2383 O O . MET B 1 130 ? 18.444 155.971 -44.955 1.00 31.75 130 MET B O 1
ATOM 2388 N N . ILE B 1 131 ? 17.310 154.411 -43.808 1.00 31.38 131 ILE B N 1
ATOM 2389 C CA . ILE B 1 131 ? 16.646 153.791 -44.971 1.00 30.05 131 ILE B CA 1
ATOM 2390 C C . ILE B 1 131 ? 15.162 154.108 -44.946 1.00 31.94 131 ILE B C 1
ATOM 2391 O O . ILE B 1 131 ? 14.487 153.914 -43.937 1.00 29.90 131 ILE B O 1
ATOM 2396 N N . PHE B 1 132 ? 14.689 154.649 -46.055 1.00 28.90 132 PHE B N 1
ATOM 2397 C CA . PHE B 1 132 ? 13.310 155.050 -46.261 1.00 28.84 132 PHE B CA 1
ATOM 2398 C C . PHE B 1 132 ? 12.662 154.213 -47.365 1.00 34.49 132 PHE B C 1
ATOM 2399 O O . PHE B 1 132 ? 13.325 153.829 -48.332 1.00 31.90 132 PHE B O 1
ATOM 2407 N N . ASP B 1 133 ? 11.350 154.001 -47.247 1.00 33.06 133 ASP B N 1
ATOM 2408 C CA . ASP B 1 133 ? 10.555 153.312 -48.275 1.00 32.70 133 ASP B CA 1
ATOM 2409 C C . ASP B 1 133 ? 9.345 154.196 -48.555 1.00 36.54 133 ASP B C 1
ATOM 2410 O O . ASP B 1 133 ? 8.402 154.223 -47.764 1.00 38.58 133 ASP B O 1
ATOM 2415 N N . ASN B 1 134 ? 9.424 154.966 -49.626 1.00 33.76 134 ASN B N 1
ATOM 2416 C CA . ASN B 1 134 ? 8.403 155.906 -50.118 1.00 34.16 134 ASN B CA 1
ATOM 2417 C C . ASN B 1 134 ? 8.913 156.586 -51.378 1.00 38.02 134 ASN B C 1
ATOM 2418 O O . ASN B 1 134 ? 10.122 156.772 -51.504 1.00 40.09 134 ASN B O 1
ATOM 2423 N N . LYS B 1 135 ? 7.996 157.060 -52.234 1.00 34.86 135 LYS B N 1
ATOM 2424 C CA . LYS B 1 135 ? 8.236 157.793 -53.497 1.00 35.15 135 LYS B CA 1
ATOM 2425 C C . LYS B 1 135 ? 8.982 159.103 -53.219 1.00 38.94 135 LYS B C 1
ATOM 2426 O O . LYS B 1 135 ? 9.790 159.539 -54.038 1.00 36.27 135 LYS B O 1
ATOM 2432 N N . GLU B 1 136 ? 8.643 159.746 -52.100 1.00 37.64 136 GLU B N 1
ATOM 2433 C CA . GLU B 1 136 ? 9.262 160.970 -51.641 1.00 38.33 136 GLU B CA 1
ATOM 2434 C C . GLU B 1 136 ? 9.641 160.943 -50.192 1.00 40.08 136 GLU B C 1
ATOM 2435 O O . GLU B 1 136 ? 8.945 160.336 -49.378 1.00 40.51 136 GLU B O 1
ATOM 2441 N N . ILE B 1 137 ? 10.758 161.586 -49.873 1.00 34.72 137 ILE B N 1
ATOM 2442 C CA . ILE B 1 137 ? 11.276 161.677 -48.518 1.00 34.32 137 ILE B CA 1
ATOM 2443 C C . ILE B 1 137 ? 11.567 163.122 -48.153 1.00 39.98 137 ILE B C 1
ATOM 2444 O O . ILE B 1 137 ? 11.954 163.911 -49.009 1.00 38.50 137 ILE B O 1
ATOM 2449 N N . LYS B 1 138 ? 11.326 163.480 -46.894 1.00 37.75 138 LYS B N 1
ATOM 2450 C CA . LYS B 1 138 ? 11.576 164.848 -46.430 1.00 38.47 138 LYS B CA 1
ATOM 2451 C C . LYS B 1 138 ? 12.170 164.766 -45.060 1.00 40.06 138 LYS B C 1
ATOM 2452 O O . LYS B 1 138 ? 11.586 164.138 -44.204 1.00 40.22 138 LYS B O 1
ATOM 2458 N N . LEU B 1 139 ? 13.330 165.368 -44.857 1.00 37.33 139 LEU B N 1
ATOM 2459 C CA . LEU B 1 139 ? 13.995 165.445 -43.556 1.00 36.95 139 LEU B CA 1
ATOM 2460 C C . LEU B 1 139 ? 14.012 166.907 -43.151 1.00 41.64 139 LEU B C 1
ATOM 2461 O O . LEU B 1 139 ? 14.229 167.777 -43.996 1.00 41.12 139 LEU B O 1
ATOM 2466 N N . GLU B 1 140 ? 13.713 167.178 -41.882 1.00 37.92 140 GLU B N 1
ATOM 2467 C CA . GLU B 1 140 ? 13.647 168.527 -41.327 1.00 39.89 140 GLU B CA 1
ATOM 2468 C C . GLU B 1 140 ? 14.502 168.606 -40.064 1.00 40.22 140 GLU B C 1
ATOM 2469 O O . GLU B 1 140 ? 14.795 167.566 -39.472 1.00 38.30 140 GLU B O 1
ATOM 2475 N N . ASN B 1 141 ? 14.837 169.840 -39.618 1.00 36.94 141 ASN B N 1
ATOM 2476 C CA . ASN B 1 141 ? 15.635 170.137 -38.395 1.00 35.39 141 ASN B CA 1
ATOM 2477 C C . ASN B 1 141 ? 17.047 169.627 -38.492 1.00 36.27 141 ASN B C 1
ATOM 2478 O O . ASN B 1 141 ? 17.669 169.324 -37.479 1.00 35.56 141 ASN B O 1
ATOM 2483 N N . LEU B 1 142 ? 17.554 169.491 -39.717 1.00 32.04 142 LEU B N 1
ATOM 2484 C CA . LEU B 1 142 ? 18.911 169.024 -39.922 1.00 30.39 142 LEU B CA 1
ATOM 2485 C C . LEU B 1 142 ? 19.853 170.095 -39.467 1.00 37.44 142 LEU B C 1
ATOM 2486 O O . LEU B 1 142 ? 19.545 171.288 -39.572 1.00 41.30 142 LEU B O 1
ATOM 2491 N N . GLU B 1 143 ? 21.007 169.686 -38.954 1.00 32.35 143 GLU B N 1
ATOM 2492 C CA . GLU B 1 143 ? 22.015 170.624 -38.557 1.00 31.24 143 GLU B CA 1
ATOM 2493 C C . GLU B 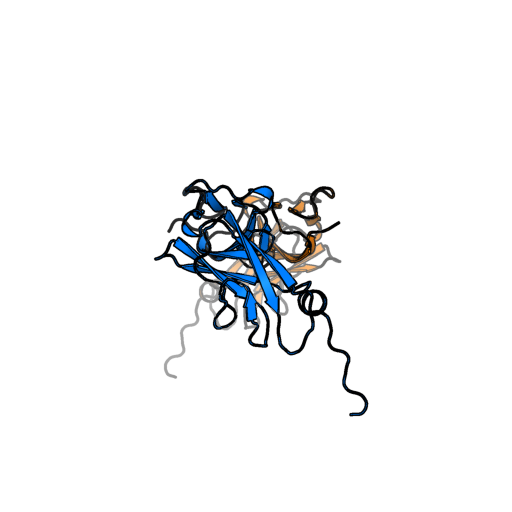1 143 ? 22.681 171.182 -39.843 1.00 38.01 143 GLU B C 1
ATOM 2494 O O . GLU B 1 143 ? 23.044 170.394 -40.707 1.00 36.74 143 GLU B O 1
ATOM 2500 N N . PRO B 1 144 ? 22.872 172.518 -40.000 1.00 37.97 144 PRO B N 1
ATOM 2501 C CA . PRO B 1 144 ? 23.570 173.029 -41.202 1.00 39.48 144 PRO B CA 1
ATOM 2502 C C . PRO B 1 144 ? 25.030 172.561 -41.316 1.00 46.45 144 PRO B C 1
ATOM 2503 O O . PRO B 1 144 ? 25.638 172.171 -40.317 1.00 45.71 144 PRO B O 1
ATOM 2507 N N . GLU B 1 145 ? 25.607 172.654 -42.536 1.00 46.42 145 GLU B N 1
ATOM 2508 C CA . GLU B 1 145 ? 27.030 172.406 -42.831 1.00 48.36 145 GLU B CA 1
ATOM 2509 C C . GLU B 1 145 ? 27.471 170.947 -42.814 1.00 50.59 145 GLU B C 1
ATOM 2510 O O . GLU B 1 145 ? 28.596 170.639 -42.402 1.00 51.99 145 GLU B O 1
ATOM 2516 N N . HIS B 1 146 ? 26.604 170.063 -43.296 1.00 44.73 146 HIS B N 1
ATOM 2517 C CA . HIS B 1 146 ? 26.880 168.637 -43.415 1.00 42.95 146 HIS B CA 1
ATOM 2518 C C . HIS B 1 146 ? 26.628 168.235 -44.852 1.00 46.64 146 HIS B C 1
ATOM 2519 O O . HIS B 1 146 ? 25.813 168.847 -45.536 1.00 44.88 146 HIS B O 1
ATOM 2526 N N . GLU B 1 147 ? 27.256 167.147 -45.270 1.00 43.97 147 GLU B N 1
ATOM 2527 C CA . GLU B 1 147 ? 27.106 166.625 -46.613 1.00 42.87 147 GLU B CA 1
ATOM 2528 C C . GLU B 1 147 ? 26.678 165.161 -46.595 1.00 42.52 147 GLU B C 1
ATOM 2529 O O . GLU B 1 147 ? 27.249 164.354 -45.874 1.00 42.29 147 GLU B O 1
ATOM 2535 N N . TYR B 1 148 ? 25.667 164.820 -47.378 1.00 37.53 148 TYR B N 1
ATOM 2536 C CA . TYR B 1 148 ? 25.178 163.455 -47.413 1.00 36.68 148 TYR B CA 1
ATOM 2537 C C . TYR B 1 148 ? 25.092 162.936 -48.815 1.00 40.98 148 TYR B C 1
ATOM 2538 O O . TYR B 1 148 ? 24.728 163.674 -49.729 1.00 40.36 148 TYR B O 1
ATOM 2547 N N . LYS B 1 149 ? 25.406 161.660 -48.983 1.00 40.08 149 LYS B N 1
ATOM 2548 C CA . LYS B 1 149 ? 25.205 160.989 -50.255 1.00 41.56 149 LYS B CA 1
ATOM 2549 C C . LYS B 1 149 ? 23.900 160.182 -50.073 1.00 44.81 149 LYS B C 1
ATOM 2550 O O . LYS B 1 149 ? 23.854 159.255 -49.273 1.00 43.80 149 LYS B O 1
ATOM 2556 N N . CYS B 1 150 ? 22.829 160.623 -50.735 1.00 42.56 150 CYS B N 1
ATOM 2557 C CA . CYS B 1 150 ? 21.542 159.962 -50.700 1.00 41.89 150 CYS B CA 1
ATOM 2558 C C . CYS B 1 150 ? 21.442 159.035 -51.919 1.00 44.17 150 CYS B C 1
ATOM 2559 O O . CYS B 1 150 ? 21.378 159.499 -53.054 1.00 43.47 150 CYS B O 1
ATOM 2562 N N . ASP B 1 151 ? 21.453 157.731 -51.674 1.00 39.90 151 ASP B N 1
ATOM 2563 C CA . ASP B 1 151 ? 21.285 156.708 -52.701 1.00 40.32 151 ASP B CA 1
ATOM 2564 C C . ASP B 1 151 ? 19.815 156.272 -52.746 1.00 41.31 151 ASP B C 1
ATOM 2565 O O . ASP B 1 151 ? 19.155 156.180 -51.708 1.00 39.88 151 ASP B O 1
ATOM 2570 N N . SER B 1 152 ? 19.320 155.973 -53.938 1.00 34.08 152 SER B N 1
ATOM 2571 C CA . SER B 1 152 ? 17.947 155.530 -54.113 1.00 31.61 152 SER B CA 1
ATOM 2572 C C . SER B 1 152 ? 17.857 154.452 -55.199 1.00 37.65 152 SER B C 1
ATOM 2573 O O . SER B 1 152 ? 18.638 154.444 -56.144 1.00 39.86 152 SER B O 1
ATOM 2576 N N . GLU B 1 153 ? 16.879 153.571 -55.074 1.00 34.00 153 GLU B N 1
ATOM 2577 C CA . GLU B 1 153 ? 16.613 152.544 -56.080 1.00 32.64 153 GLU B CA 1
ATOM 2578 C C . GLU B 1 153 ? 15.115 152.355 -56.236 1.00 36.32 153 GLU B C 1
ATOM 2579 O O . GLU B 1 153 ? 14.340 152.678 -55.327 1.00 34.51 153 GLU B O 1
ATOM 2585 N N . ILE B 1 154 ? 14.710 151.857 -57.415 1.00 33.84 154 ILE B N 1
ATOM 2586 C CA . ILE B 1 154 ? 13.314 151.514 -57.699 1.00 32.40 154 ILE B CA 1
ATOM 2587 C C . ILE B 1 154 ? 13.233 150.034 -57.960 1.00 36.06 154 ILE B C 1
ATOM 2588 O O . ILE B 1 154 ? 14.052 149.489 -58.697 1.00 36.53 154 ILE B O 1
ATOM 2593 N N . LEU B 1 155 ? 12.306 149.368 -57.268 1.00 32.41 155 LEU B N 1
ATOM 2594 C CA . LEU B 1 155 ? 12.070 147.940 -57.398 1.00 32.63 155 LEU B CA 1
ATOM 2595 C C . LEU B 1 155 ? 10.722 147.727 -58.055 1.00 34.90 155 LEU B C 1
ATOM 2596 O O . LEU B 1 155 ? 9.779 148.492 -57.793 1.00 32.96 155 LEU B O 1
ATOM 2601 N N . TYR B 1 156 ? 10.622 146.649 -58.862 1.00 30.53 156 TYR B N 1
ATOM 2602 C CA . TYR B 1 156 ? 9.371 146.205 -59.456 1.00 31.65 156 TYR B CA 1
ATOM 2603 C C . TYR B 1 156 ? 9.246 144.739 -59.068 1.00 38.41 156 TYR B C 1
ATOM 2604 O O . TYR B 1 156 ? 10.134 143.963 -59.385 1.00 38.97 156 TYR B O 1
ATOM 2613 N N . ASN B 1 157 ? 8.194 144.385 -58.290 1.00 36.82 157 ASN B N 1
ATOM 2614 C CA . ASN B 1 157 ? 7.992 143.058 -57.716 1.00 38.76 157 ASN B CA 1
ATOM 2615 C C . ASN B 1 157 ? 9.206 142.684 -56.885 1.00 44.83 157 ASN B C 1
ATOM 2616 O O . ASN B 1 157 ? 9.651 141.536 -56.976 1.00 45.98 157 ASN B O 1
ATOM 2621 N N . ASN B 1 158 ? 9.811 143.671 -56.161 1.00 41.32 158 ASN B N 1
ATOM 2622 C CA . ASN B 1 158 ? 11.035 143.484 -55.358 1.00 42.47 158 ASN B CA 1
ATOM 2623 C C . ASN B 1 158 ? 12.351 143.251 -56.131 1.00 49.22 158 ASN B C 1
ATOM 2624 O O . ASN B 1 158 ? 13.372 142.986 -55.503 1.00 50.86 158 ASN B O 1
ATOM 2629 N N . HIS B 1 159 ? 12.336 143.391 -57.466 1.00 48.31 159 HIS B N 1
ATOM 2630 C CA . HIS B 1 159 ? 13.500 143.288 -58.351 1.00 50.31 159 HIS B CA 1
ATOM 2631 C C . HIS B 1 159 ? 13.943 144.752 -58.630 1.00 48.88 159 HIS B C 1
ATOM 2632 O O . HIS B 1 159 ? 13.148 145.526 -59.161 1.00 46.30 159 HIS B O 1
ATOM 2639 N N . LYS B 1 160 ? 15.195 145.121 -58.324 1.00 44.76 160 LYS B N 1
ATOM 2640 C CA . LYS B 1 160 ? 15.724 146.449 -58.636 1.00 43.70 160 LYS B CA 1
ATOM 2641 C C . LYS B 1 160 ? 15.906 146.571 -60.142 1.00 46.93 160 LYS B C 1
ATOM 2642 O O . LYS B 1 160 ? 16.591 145.739 -60.733 1.00 47.11 160 LYS B O 1
ATOM 2648 N N . PHE B 1 161 ? 15.313 147.608 -60.763 1.00 42.89 161 PHE B N 1
ATOM 2649 C CA . PHE B 1 161 ? 15.484 147.824 -62.205 1.00 41.58 161 PHE B CA 1
ATOM 2650 C C . PHE B 1 161 ? 16.185 149.156 -62.528 1.00 47.46 161 PHE B C 1
ATOM 2651 O O . PHE B 1 161 ? 16.607 149.380 -63.674 1.00 49.02 161 PHE B O 1
ATOM 2659 N N . THR B 1 162 ? 16.218 150.072 -61.552 1.00 43.30 162 THR B N 1
ATOM 2660 C CA . THR B 1 162 ? 16.858 151.390 -61.693 1.00 43.59 162 THR B CA 1
ATOM 2661 C C . THR B 1 162 ? 17.298 151.954 -60.347 1.00 46.97 162 THR B C 1
ATOM 2662 O O . THR B 1 162 ? 16.858 151.495 -59.283 1.00 43.32 162 THR B O 1
ATOM 2666 N N . ASN B 1 163 ? 18.212 152.911 -60.408 1.00 44.73 163 ASN B N 1
ATOM 2667 C CA . ASN B 1 163 ? 18.761 153.546 -59.223 1.00 44.85 163 ASN B CA 1
ATOM 2668 C C . ASN B 1 163 ? 19.434 154.870 -59.591 1.00 49.06 163 ASN B C 1
ATOM 2669 O O . ASN B 1 163 ? 19.679 155.110 -60.778 1.00 49.34 163 ASN B O 1
ATOM 2674 N N . ALA B 1 164 ? 19.687 155.739 -58.583 1.00 45.22 164 ALA B N 1
ATOM 2675 C CA . ALA B 1 164 ? 20.348 157.051 -58.741 1.00 44.38 164 ALA B CA 1
ATOM 2676 C C . ALA B 1 164 ? 20.853 157.523 -57.379 1.00 48.18 164 ALA B C 1
ATOM 2677 O O . ALA B 1 164 ? 20.464 156.984 -56.337 1.00 46.99 164 ALA B O 1
ATOM 2679 N N . SER B 1 165 ? 21.739 158.505 -57.402 1.00 44.57 165 SER B N 1
ATOM 2680 C CA . SER B 1 165 ? 22.365 159.082 -56.233 1.00 44.28 165 SER B CA 1
ATOM 2681 C C . SER B 1 165 ? 22.281 160.577 -56.283 1.00 45.01 165 SER B C 1
ATOM 2682 O O . SER B 1 165 ? 22.383 161.182 -57.349 1.00 43.24 165 SER B O 1
ATOM 2685 N N . LYS B 1 166 ? 22.175 161.181 -55.108 1.00 40.39 166 LYS B N 1
ATOM 2686 C CA . LYS B 1 166 ? 22.202 162.617 -55.004 1.00 40.19 166 LYS B CA 1
ATOM 2687 C C . LYS B 1 166 ? 23.049 163.019 -53.787 1.00 43.19 166 LYS B C 1
ATOM 2688 O O . LYS B 1 166 ? 22.835 162.529 -52.680 1.00 41.27 166 LYS B O 1
ATOM 2694 N N . ILE B 1 167 ? 24.046 163.869 -54.019 1.00 42.24 167 ILE B N 1
ATOM 2695 C CA . ILE B 1 167 ? 24.889 164.424 -52.954 1.00 42.61 167 ILE B CA 1
ATOM 2696 C C . ILE B 1 167 ? 24.258 165.744 -52.549 1.00 48.11 167 ILE B C 1
ATOM 2697 O O . ILE B 1 167 ? 24.054 166.610 -53.394 1.00 49.36 167 ILE B O 1
ATOM 2702 N N . ILE B 1 168 ? 23.887 165.872 -51.273 1.00 46.61 168 ILE B N 1
ATOM 2703 C CA . ILE B 1 168 ? 23.223 167.072 -50.741 1.00 48.22 168 ILE B CA 1
ATOM 2704 C C . ILE B 1 168 ? 24.017 167.632 -49.577 1.00 52.30 168 ILE B C 1
ATOM 2705 O O . ILE B 1 168 ? 24.506 166.884 -48.731 1.00 49.39 168 ILE B O 1
ATOM 2710 N N . LYS B 1 169 ? 24.116 168.957 -49.542 1.00 52.03 169 LYS B N 1
ATOM 2711 C CA . LYS B 1 169 ? 24.771 169.725 -48.498 1.00 53.63 169 LYS B CA 1
ATOM 2712 C C . LYS B 1 169 ? 23.701 170.505 -47.746 1.00 56.05 169 LYS B C 1
ATOM 2713 O O . LYS B 1 169 ? 22.781 171.029 -48.374 1.00 55.90 169 LYS B O 1
ATOM 2719 N N . THR B 1 170 ? 23.801 170.580 -46.416 1.00 51.65 170 THR B N 1
ATOM 2720 C CA . THR B 1 170 ? 22.865 171.393 -45.639 1.00 50.76 170 THR B CA 1
ATOM 2721 C C . THR B 1 170 ? 23.380 172.833 -45.506 1.00 57.21 170 THR B C 1
ATOM 2722 O O . THR B 1 170 ? 23.794 173.271 -44.439 1.00 55.73 170 THR B O 1
ATOM 2726 N N . ASP B 1 171 ? 23.379 173.552 -46.635 1.00 59.66 171 ASP B N 1
ATOM 2727 C CA . ASP B 1 171 ? 23.744 174.975 -46.754 1.00 63.28 171 ASP B CA 1
ATOM 2728 C C . ASP B 1 171 ? 23.077 175.599 -47.986 1.00 71.04 171 ASP B C 1
ATOM 2729 O O . ASP B 1 171 ? 22.267 174.938 -48.648 1.00 69.94 171 ASP B O 1
ATOM 2734 N N . PHE B 1 172 ? 23.464 176.856 -48.303 1.00 72.50 172 PHE B N 1
ATOM 2735 C CA . PHE B 1 172 ? 22.979 177.685 -49.411 1.00 75.99 172 PHE B CA 1
ATOM 2736 C C . PHE B 1 172 ? 24.066 177.885 -50.471 1.00 122.96 172 PHE B C 1
ATOM 2737 O O . PHE B 1 172 ? 24.511 176.928 -51.104 1.00 90.10 172 PHE B O 1
#

Secondary structure (DSSP, 8-state):
--SPPPP-BHHHHTTT--EEEEEETTTTEEEEEE--SS--EEESS--GGGEEEEEPTT-EEEEEEE-TTSBSSPEEEEEE----GGGEEEEE---GGGTTT-EEEEEEE-S---S-GGGEEEEEEETTEEEESSEEEE-SBPSS-EEEEEEEEEETTEEEEEEEEEEESS--/--SPPPPPBHHHHTTT--EEEEEETTTTEEEEEE--SS--EEESS--GGGEEEEEPTT-EEEEEEE-TTSBSSPEEEEEE----GGGEEEEE---GGGTTT-EEEEEEE-S---S-GGGEEEEEEETTEEEESSEEEE-SBPSS-EEEEEEEEEETTEEEEEEEEEEES--

Radius of gyration: 31.77 Å; Cα contacts (8 Å, |Δi|>4): 775; chains: 2; bounding box: 69×87×74 Å

Organism: Homo sapiens (NCBI:txid9606)

Foldseek 3Di:
DPDDDDQAAQLVVCVPWDWAWEADPVLLFIKTAIPDDDDKAWPPAGQPPRIRTGHHAQDKDWIFIDDPSHHDDTRIDIDRHHHGQVQKDWDWPDDLVQLLFKTKIAIDRNDDDDHDCVQKWKWKAWPNDIDIDRMDMGGRHHGFDKTKMKMFIGGNNHTHDIDIDIGHNDND/DPDDDDQAAQLVVCVVWDWAWEADPVLLFIKTAIPDDDDKAWPPAGQPPRIRTGHHAQDKDWTFIDDPSHHDDTNIDIDRHHHGQVQKDWDWPDDPVQLLFKTKIAIDRNDDDDADPVQKWKWKAWPNDIDIDRMDMGGRHHGFDKTKMKMFMGGNNHTHDIDIDIGHNDD